Protein AF-0000000077214258 (afdb_homodimer)

Nearest PDB structures (foldseek):
  4ihr-assembly1_A  TM=9.051E-01  e=1.359E-13  Actinidia deliciosa
  4ih0-assembly1_A  TM=9.240E-01  e=8.371E-13  Actinidia deliciosa
  5mxw-assembly1_A  TM=8.028E-01  e=9.353E-11  Lupinus luteus
  6v8j-assembly2_B  TM=7.863E-01  e=2.011E-09  Arachis hypogaea
  3kay-assembly1_B  TM=7.338E-01  e=2.821E-07  Arabidopsis thaliana

Solvent-accessible surface area (backbone atoms only — not comparable to full-atom values): 15581 Å² total; per-residue (Å²): 108,51,51,44,38,39,37,35,41,36,38,35,38,65,48,44,31,68,60,58,46,45,37,64,55,73,43,52,89,50,47,49,79,59,33,89,52,32,75,42,73,46,68,72,38,83,47,87,60,51,79,73,15,26,34,39,39,32,30,50,45,85,88,36,84,40,38,32,32,37,31,47,76,42,80,37,75,91,65,33,32,39,31,32,42,48,35,45,64,59,45,41,74,41,28,77,37,38,34,42,32,43,36,40,35,72,28,87,85,68,63,18,12,33,41,34,42,37,38,40,37,25,38,70,47,84,88,50,74,76,75,63,48,50,54,61,42,52,50,52,50,48,50,35,51,38,57,52,57,70,71,100,107,52,51,43,39,39,38,36,41,35,36,36,40,65,47,44,30,68,61,59,45,44,37,64,54,73,44,51,89,50,46,49,79,59,33,88,52,30,75,42,73,45,67,72,38,80,47,88,60,51,79,72,14,27,33,39,39,31,29,50,44,84,87,35,84,39,39,32,33,37,32,47,76,42,79,38,76,91,66,33,33,37,32,32,41,48,34,45,64,59,44,40,74,41,28,78,36,38,35,42,33,43,36,39,36,71,30,89,83,71,64,18,12,32,42,34,41,37,39,40,39,25,38,70,47,83,86,49,75,76,75,63,47,52,55,61,42,51,52,52,48,49,52,32,49,40,55,52,58,69,73,102

pLDDT: mean 96.44, std 3.23, range [74.5, 98.94]

Sequence (304 aa):
MSLTGKIITEFGIVSPAAKFFHFFAKQIHHLQNITDQVHHGKVHEGDWHTLGSVRDWTYVIDGEVTQAKEKFEVVDEDNKTIVAIVFDGDVGKKYKLLQVTLQLNDDKDNDGAIIKWIIEYEKINKDIAAPYGYLSYFTKVAEDIDAHLLKAMSLTGKIITEFGIVSPAAKFFHFFAKQIHHLQNITDQVHHGKVHEGDWHTLGSVRDWTYVIDGEVTQAKEKFEVVDEDNKTIVAIVFDGDVGKKYKLLQVTLQLNDDKDNDGAIIKWIIEYEKINKDIAAPYGYLSYFTKVAEDIDAHLLKA

Secondary structure (DSSP, 8-state):
--SEEEEEEEEEESS-HHHHHHHHHH-GGGHHHH-TTEEEEEEEES-SSSTT-EEEEEEEETTEEEEEEEEEEEEETTTTEEEEEEESHHHHTTEEEEEEEEEEEE-TTTSSEEEEEEEEEEESSTTSPPSTHHHHHHHHHHHHHHHHHHH-/--SEEEEEEEEEESS-HHHHHHHHHH-GGGHHHH-TTEEEEEEEES-SSSTT-EEEEEEEETTEEEEEEEEEEEEETTTTEEEEEEESHHHHTTEEEEEEEEEEEE-TTTSSEEEEEEEEEEESSTTSPPSTHHHHHHHHHHHHHHHHHHH-

Organism: Lupinus luteus (NCBI:txid3873)

Foldseek 3Di:
DAQKDKDKDKDFFAAALLLLLCCQQPPCCCLCVQAVQWPDKDWPADDRHDAPTKMWTWGDFPRDTWIWIKGWDDDDSVQSKTKMWIDDTPDPVWWPTWIKMWGWDADPPRHHIMIMIMIITGTPDDVRDDRPRVVVVVVRSSRRSSVVSVVD/DAQKDKDKDKDFFAAALLLLLCCQQPPCCCLCVQAVQWPDKDWPADDRHDAPTKMWTWGDFPRDTWIWIKGWDDDDSVQSKTKMWIDDTPDPQWWPTWIKMWGWDADPPRHHIMIMIMIITGTPDDVRDDRPRVVVVVVRSSRRSSVVSVVD

InterPro domains:
  IPR000916 Bet v I/Major latex protein [PF00407] (3-151)
  IPR000916 Bet v I/Major latex protein [SM01037] (2-152)
  IPR023393 START-like domain superfamily [G3DSA:3.30.530.20] (1-152)
  IPR052006 Major Latex-like [PTHR31338] (1-152)

Radius of gyration: 20.32 Å; Cα contacts (8 Å, |Δi|>4): 712; chains: 2; bounding box: 40×52×44 Å

Structure (mmCIF, N/CA/C/O backbone):
data_AF-0000000077214258-model_v1
#
loop_
_entity.id
_entity.type
_entity.pdbx_description
1 polymer 'Bet v I/Major latex protein domain-containing protein'
#
loop_
_atom_site.group_PDB
_atom_site.id
_atom_site.type_symbol
_atom_site.label_atom_id
_atom_site.label_alt_id
_atom_site.label_comp_id
_atom_site.label_asym_id
_atom_site.label_entity_id
_atom_site.label_seq_id
_atom_site.pdbx_PDB_ins_code
_atom_site.Cartn_x
_atom_site.Cartn_y
_atom_site.Cartn_z
_atom_site.occupancy
_atom_site.B_iso_or_equiv
_atom_site.auth_seq_id
_atom_site.auth_comp_id
_atom_site.auth_asym_id
_atom_site.auth_atom_id
_atom_site.pdbx_PDB_model_num
ATOM 1 N N . MET A 1 1 ? 13.773 11.656 0.396 1 86.44 1 MET A N 1
ATOM 2 C CA . MET A 1 1 ? 13.219 10.391 0.872 1 86.44 1 MET A CA 1
ATOM 3 C C . MET A 1 1 ? 14.164 9.234 0.572 1 86.44 1 MET A C 1
ATOM 5 O O . MET A 1 1 ? 14.977 9.32 -0.346 1 86.44 1 MET A O 1
ATOM 9 N N . SER A 1 2 ? 14.047 8.203 1.34 1 93.06 2 SER A N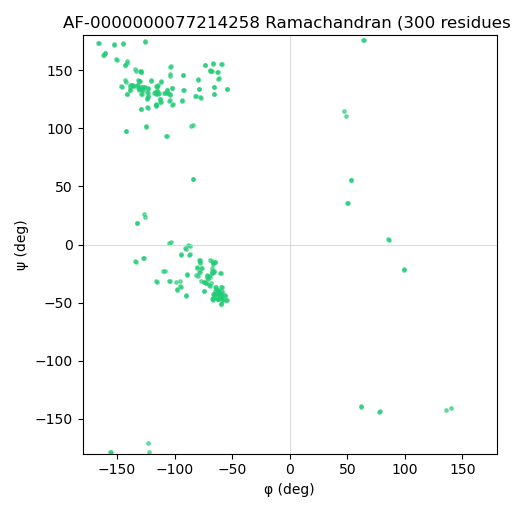 1
ATOM 10 C CA . SER A 1 2 ? 14.898 7.027 1.2 1 93.06 2 SER A CA 1
ATOM 11 C C . SER A 1 2 ? 14.625 6.305 -0.115 1 93.06 2 SER A C 1
ATOM 13 O O . SER A 1 2 ? 13.547 6.434 -0.69 1 93.06 2 SER A O 1
ATOM 15 N N . LEU A 1 3 ? 15.617 5.617 -0.506 1 96.62 3 LEU A N 1
ATOM 16 C CA . LEU A 1 3 ? 15.484 4.797 -1.706 1 96.62 3 LEU A CA 1
ATOM 17 C C . LEU A 1 3 ? 14.773 3.486 -1.392 1 96.62 3 LEU A C 1
ATOM 19 O O . LEU A 1 3 ? 14.297 2.801 -2.299 1 96.62 3 LEU A O 1
ATOM 23 N N . THR A 1 4 ? 14.781 3.158 -0.136 1 97.19 4 THR A N 1
ATOM 24 C CA . THR A 1 4 ? 14.211 1.881 0.274 1 97.19 4 THR A CA 1
ATOM 25 C C . THR A 1 4 ? 12.844 2.084 0.924 1 97.19 4 THR A C 1
ATOM 27 O O . THR A 1 4 ? 12.555 3.162 1.45 1 97.19 4 THR A O 1
ATOM 30 N N . GLY A 1 5 ? 12.016 1.091 0.839 1 98 5 GLY A N 1
ATOM 31 C CA . GLY A 1 5 ? 10.719 1.132 1.489 1 98 5 GLY A CA 1
ATOM 32 C C . GLY A 1 5 ? 10.047 -0.225 1.561 1 98 5 GLY A C 1
ATOM 33 O O . GLY A 1 5 ? 10.609 -1.229 1.122 1 98 5 GLY A O 1
ATOM 34 N N . LYS A 1 6 ? 8.977 -0.228 2.24 1 98.75 6 LYS A N 1
ATOM 35 C CA . LYS A 1 6 ? 8.164 -1.425 2.439 1 98.75 6 LYS A CA 1
ATOM 36 C C . LYS A 1 6 ? 6.676 -1.114 2.279 1 98.75 6 LYS A C 1
ATOM 38 O O . LYS A 1 6 ? 6.207 -0.065 2.725 1 98.75 6 LYS A O 1
ATOM 43 N N . ILE A 1 7 ? 5.914 -1.975 1.598 1 98.94 7 ILE A N 1
ATOM 44 C CA . ILE A 1 7 ? 4.473 -1.862 1.407 1 98.94 7 ILE A CA 1
ATOM 45 C C . ILE A 1 7 ? 3.795 -3.17 1.814 1 98.94 7 ILE A C 1
ATOM 47 O O . ILE A 1 7 ? 4.273 -4.254 1.479 1 98.94 7 ILE A O 1
ATOM 51 N N . ILE A 1 8 ? 2.705 -3.068 2.535 1 98.94 8 ILE A N 1
ATOM 52 C CA . ILE A 1 8 ? 1.927 -4.238 2.932 1 98.94 8 ILE A CA 1
ATOM 53 C C . ILE A 1 8 ? 0.453 -4.008 2.605 1 98.94 8 ILE A C 1
ATOM 55 O O . ILE A 1 8 ? -0.079 -2.922 2.838 1 98.94 8 ILE A O 1
ATOM 59 N N . THR A 1 9 ? -0.179 -4.945 2.021 1 98.81 9 THR A N 1
ATOM 60 C CA . THR A 1 9 ? -1.633 -4.918 1.897 1 98.81 9 THR A CA 1
ATOM 61 C C . THR A 1 9 ? -2.238 -6.246 2.338 1 98.81 9 THR A C 1
ATOM 63 O O . THR A 1 9 ? -1.661 -7.309 2.094 1 98.81 9 THR A O 1
ATOM 66 N N . GLU A 1 10 ? -3.365 -6.164 3.029 1 98.5 10 GLU A N 1
ATOM 67 C CA . GLU A 1 10 ? -4.09 -7.328 3.539 1 98.5 10 GLU A CA 1
ATOM 68 C C . GLU A 1 10 ? -5.574 -7.242 3.203 1 98.5 10 GLU A C 1
ATOM 70 O O . GLU A 1 10 ? -6.199 -6.191 3.381 1 98.5 10 GLU A O 1
ATOM 75 N N . PHE A 1 11 ? -6.133 -8.328 2.787 1 97.69 11 PHE A N 1
ATOM 76 C CA . PHE A 1 11 ? -7.57 -8.383 2.553 1 97.69 11 PHE A CA 1
ATOM 77 C C . PHE A 1 11 ? -8.062 -9.82 2.531 1 97.69 11 PHE A C 1
ATOM 79 O O . PHE A 1 11 ? -7.266 -10.75 2.375 1 97.69 11 PHE A O 1
ATOM 86 N N . GLY A 1 12 ? -9.32 -10.031 2.641 1 97.31 12 GLY A N 1
ATOM 87 C CA . GLY A 1 12 ? -9.898 -11.367 2.709 1 97.31 12 GLY A CA 1
ATOM 88 C C . GLY A 1 12 ? -10.32 -11.898 1.353 1 97.31 12 GLY A C 1
ATOM 89 O O . GLY A 1 12 ? -10.758 -11.141 0.485 1 97.31 12 GLY A O 1
ATOM 90 N N . ILE A 1 13 ? -10.172 -13.219 1.199 1 97.12 13 ILE A N 1
ATOM 91 C CA . ILE A 1 13 ? -10.68 -13.93 0.032 1 97.12 13 ILE A CA 1
ATOM 92 C C . ILE A 1 13 ? -11.578 -15.078 0.481 1 97.12 13 ILE A C 1
ATOM 94 O O . ILE A 1 13 ? -11.641 -15.398 1.67 1 97.12 13 ILE A O 1
ATOM 98 N N . VAL A 1 14 ? -12.172 -15.727 -0.424 1 96.06 14 VAL A N 1
ATOM 99 C CA . VAL A 1 14 ? -13.172 -16.734 -0.106 1 96.06 14 VAL A CA 1
ATOM 100 C C . VAL A 1 14 ? -12.523 -18.125 -0.069 1 96.06 14 VAL A C 1
ATOM 102 O O . VAL A 1 14 ? -12.867 -18.953 0.768 1 96.06 14 VAL A O 1
ATOM 105 N N . SER A 1 15 ? -11.586 -18.375 -0.891 1 96.88 15 SER A N 1
ATOM 106 C CA . SER A 1 15 ? -10.93 -19.672 -0.96 1 96.88 15 SER A CA 1
ATOM 107 C C . SER A 1 15 ? -10.102 -19.938 0.292 1 96.88 15 SER A C 1
ATOM 109 O O . SER A 1 15 ? -9.539 -19.016 0.877 1 96.88 15 SER A O 1
ATOM 111 N N . PRO A 1 16 ? -9.977 -21.219 0.667 1 96.69 16 PRO A N 1
ATOM 112 C CA . PRO A 1 16 ? -9.109 -21.562 1.796 1 96.69 16 PRO A CA 1
ATOM 113 C C . PRO A 1 16 ? -7.645 -21.219 1.531 1 96.69 16 PRO A C 1
ATOM 115 O O . PRO A 1 16 ? -7.176 -21.328 0.396 1 96.69 16 PRO A O 1
ATOM 118 N N . ALA A 1 17 ? -6.973 -20.891 2.594 1 97.62 17 ALA A N 1
ATOM 119 C CA . ALA A 1 17 ? -5.566 -20.484 2.51 1 97.62 17 ALA A CA 1
ATOM 120 C C . ALA A 1 17 ? -4.73 -21.578 1.832 1 97.62 17 ALA A C 1
ATOM 122 O O . ALA A 1 17 ? -3.908 -21.281 0.962 1 97.62 17 ALA A O 1
ATOM 123 N N . ALA A 1 18 ? -4.973 -22.812 2.197 1 96.81 18 ALA A N 1
ATOM 124 C CA . ALA A 1 18 ? -4.168 -23.922 1.68 1 96.81 18 ALA A CA 1
ATOM 125 C C . ALA A 1 18 ? -4.336 -24.062 0.17 1 96.81 18 ALA A C 1
ATOM 127 O O . ALA A 1 18 ? -3.367 -24.312 -0.549 1 96.81 18 ALA A O 1
ATOM 128 N N . LYS A 1 19 ? -5.527 -23.922 -0.271 1 96.31 19 LYS A N 1
ATOM 129 C CA . LYS A 1 19 ? -5.805 -24.047 -1.698 1 96.31 19 LYS A CA 1
ATOM 130 C C . LYS A 1 19 ? -5.156 -22.906 -2.49 1 96.31 19 LYS A C 1
ATOM 132 O O . LYS A 1 19 ? -4.578 -23.141 -3.553 1 96.31 19 LYS A O 1
ATOM 137 N N . PHE A 1 20 ? -5.328 -21.703 -2.043 1 97.94 20 PHE A N 1
ATOM 138 C CA . PHE A 1 20 ? -4.73 -20.547 -2.703 1 97.94 20 PHE A CA 1
ATOM 139 C C . PHE A 1 20 ? -3.213 -20.672 -2.746 1 97.94 20 PHE A C 1
ATOM 141 O O . PHE A 1 20 ? -2.596 -20.438 -3.785 1 97.94 20 PHE A O 1
ATOM 148 N N . PHE A 1 21 ? -2.648 -21.094 -1.637 1 98.25 21 PHE A N 1
ATOM 149 C CA . PHE A 1 21 ? -1.207 -21.297 -1.555 1 98.25 21 PHE A CA 1
ATOM 150 C C . PHE A 1 21 ? -0.751 -22.344 -2.557 1 98.25 21 PHE A C 1
ATOM 152 O O . PHE A 1 21 ? 0.252 -22.156 -3.248 1 98.25 21 PHE A O 1
ATOM 159 N N . HIS A 1 22 ? -1.491 -23.406 -2.621 1 97.44 22 HIS A N 1
ATOM 160 C CA . HIS A 1 22 ? -1.149 -24.5 -3.516 1 97.44 22 HIS A CA 1
ATOM 161 C C . HIS A 1 22 ? -1.094 -24.031 -4.965 1 97.44 22 HIS A C 1
ATOM 163 O O . HIS A 1 22 ? -0.25 -24.484 -5.738 1 97.44 22 HIS A O 1
ATOM 169 N N . PHE A 1 23 ? -1.957 -23.156 -5.305 1 97.44 23 PHE A N 1
ATOM 170 C CA . PHE A 1 23 ? -1.952 -22.641 -6.668 1 97.44 23 PHE A CA 1
ATOM 171 C C . PHE A 1 23 ? -0.611 -22 -6.996 1 97.44 23 PHE A C 1
ATOM 173 O O . PHE A 1 23 ? 0.008 -22.312 -8.016 1 97.44 23 PHE A O 1
ATOM 180 N N . PHE A 1 24 ? -0.089 -21.141 -6.145 1 96.06 24 PHE A N 1
ATOM 181 C CA . PHE A 1 24 ? 1.175 -20.469 -6.402 1 96.06 24 PHE A CA 1
ATOM 182 C C . PHE A 1 24 ? 2.34 -21.438 -6.348 1 96.06 24 PHE A C 1
ATOM 184 O O . PHE A 1 24 ? 3.246 -21.391 -7.18 1 96.06 24 PHE A O 1
ATOM 191 N N . ALA A 1 25 ? 2.221 -22.328 -5.5 1 96.44 25 ALA A N 1
ATOM 192 C CA . ALA A 1 25 ? 3.359 -23.203 -5.23 1 96.44 25 ALA A CA 1
ATOM 193 C C . ALA A 1 25 ? 3.484 -24.297 -6.297 1 96.44 25 ALA A C 1
ATOM 195 O O . ALA A 1 25 ? 4.586 -24.781 -6.574 1 96.44 25 ALA A O 1
ATOM 196 N N . LYS A 1 26 ? 2.322 -24.641 -6.902 1 96.31 26 LYS A N 1
ATOM 197 C CA . LYS A 1 26 ? 2.381 -25.859 -7.707 1 96.31 26 LYS A CA 1
ATOM 198 C C . LYS A 1 26 ? 1.724 -25.641 -9.07 1 96.31 26 LYS A C 1
ATOM 200 O O . LYS A 1 26 ? 1.907 -26.453 -9.984 1 96.31 26 LYS A O 1
ATOM 205 N N . GLN A 1 27 ? 0.966 -24.562 -9.188 1 96.62 27 GLN A N 1
ATOM 206 C CA . GLN A 1 27 ? 0.173 -24.453 -10.406 1 96.62 27 GLN A CA 1
ATOM 207 C C . GLN A 1 27 ? 0.32 -23.062 -11.031 1 96.62 27 GLN A C 1
ATOM 209 O O . GLN A 1 27 ? -0.516 -22.641 -11.836 1 96.62 27 GLN A O 1
ATOM 214 N N . ILE A 1 28 ? 1.294 -22.297 -10.727 1 96.25 28 ILE A N 1
ATOM 215 C CA . ILE A 1 28 ? 1.4 -20.906 -11.141 1 96.25 28 ILE A CA 1
ATOM 216 C C . ILE A 1 28 ? 1.57 -20.828 -12.656 1 96.25 28 ILE A C 1
ATOM 218 O O . ILE A 1 28 ? 1.349 -19.766 -13.25 1 96.25 28 ILE A O 1
ATOM 222 N N . HIS A 1 29 ? 1.945 -21.938 -13.359 1 95.44 29 HIS A N 1
ATOM 223 C CA . HIS A 1 29 ? 2.064 -21.969 -14.812 1 95.44 29 HIS A CA 1
ATOM 224 C C . HIS A 1 29 ? 0.712 -21.75 -15.484 1 95.44 29 HIS A C 1
ATOM 226 O O . HIS A 1 29 ? 0.647 -21.438 -16.672 1 95.44 29 HIS A O 1
ATOM 232 N N . HIS A 1 30 ? -0.405 -21.859 -14.758 1 95.31 30 HIS A N 1
ATOM 233 C CA . HIS A 1 30 ? -1.744 -21.625 -15.281 1 95.31 30 HIS A CA 1
ATOM 234 C C . HIS A 1 30 ? -2.154 -20.172 -15.117 1 95.31 30 HIS A C 1
ATOM 236 O O . HIS A 1 30 ? -3.229 -19.766 -15.57 1 95.31 30 HIS A O 1
ATOM 242 N N . LEU A 1 31 ? -1.357 -19.328 -14.492 1 97.06 31 LEU A N 1
ATOM 243 C CA . LEU A 1 31 ? -1.751 -17.969 -14.117 1 97.06 31 LEU A CA 1
ATOM 244 C C . LEU A 1 31 ? -2.166 -17.172 -15.344 1 97.06 31 LEU A C 1
ATOM 246 O O . LEU A 1 31 ? -3.178 -16.469 -15.312 1 97.06 31 LEU A O 1
ATOM 250 N N . GLN A 1 32 ? -1.444 -17.297 -16.438 1 95.69 32 GLN A N 1
ATOM 251 C CA . GLN A 1 32 ? -1.694 -16.516 -17.641 1 95.69 32 GLN A CA 1
ATOM 252 C C . GLN A 1 32 ? -3.025 -16.891 -18.281 1 95.69 32 GLN A C 1
ATOM 254 O O . GLN A 1 32 ? -3.549 -16.156 -19.125 1 95.69 32 GLN A O 1
ATOM 259 N N . ASN A 1 33 ? -3.611 -18.078 -17.828 1 95.88 33 ASN A N 1
ATOM 260 C CA . ASN A 1 33 ? -4.887 -18.547 -18.359 1 95.88 33 ASN A CA 1
ATOM 261 C C . ASN A 1 33 ? -6.059 -18.094 -17.484 1 95.88 33 ASN A C 1
ATOM 263 O O . ASN A 1 33 ? -7.215 -18.219 -17.891 1 95.88 33 ASN A O 1
ATOM 267 N N . ILE A 1 34 ? -5.703 -17.547 -16.375 1 95.69 34 ILE A N 1
ATOM 268 C CA . ILE A 1 34 ? -6.75 -17.297 -15.391 1 95.69 34 ILE A CA 1
ATOM 269 C C . ILE A 1 34 ? -6.996 -15.789 -15.273 1 95.69 34 ILE A C 1
ATOM 271 O O . ILE A 1 34 ? -8.078 -15.367 -14.875 1 95.69 34 ILE A O 1
ATOM 275 N N . THR A 1 35 ? -6.043 -14.992 -15.633 1 96.31 35 THR A N 1
ATOM 276 C CA . THR A 1 35 ? -6.168 -13.547 -15.477 1 96.31 35 THR A CA 1
ATOM 277 C C . THR A 1 35 ? -5.723 -12.82 -16.75 1 96.31 35 THR A C 1
ATOM 279 O O . THR A 1 35 ? -4.777 -13.25 -17.406 1 96.31 35 THR A O 1
ATOM 282 N N . ASP A 1 36 ? -6.324 -11.672 -17 1 94 36 ASP A N 1
ATOM 283 C CA . ASP A 1 36 ? -5.93 -10.844 -18.141 1 94 36 ASP A CA 1
ATOM 284 C C . ASP A 1 36 ? -4.777 -9.914 -17.766 1 94 36 ASP A C 1
ATOM 286 O O . ASP A 1 36 ? -4.246 -9.203 -18.609 1 94 36 ASP A O 1
ATOM 290 N N . GLN A 1 37 ? -4.332 -9.969 -16.516 1 95.31 37 GLN A N 1
ATOM 291 C CA . GLN A 1 37 ? -3.236 -9.117 -16.062 1 95.31 37 GLN A CA 1
ATOM 292 C C . GLN A 1 37 ? -1.891 -9.664 -16.531 1 95.31 37 GLN A C 1
ATOM 294 O O . GLN A 1 37 ? -0.892 -8.945 -16.547 1 95.31 37 GLN A O 1
ATOM 299 N N . VAL A 1 38 ? -1.893 -10.953 -16.797 1 96.5 38 VAL A N 1
ATOM 300 C CA . VAL A 1 38 ? -0.684 -11.625 -17.25 1 96.5 38 VAL A CA 1
ATOM 301 C C . V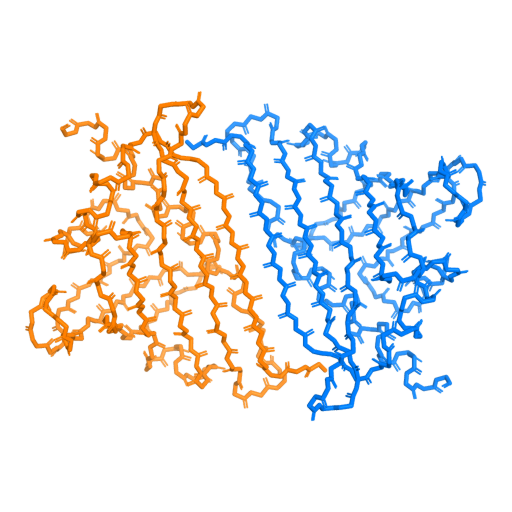AL A 1 38 ? -0.872 -12.086 -18.703 1 96.5 38 VAL A C 1
ATOM 303 O O . VAL A 1 38 ? -1.767 -12.883 -19 1 96.5 38 VAL A O 1
ATOM 306 N N . HIS A 1 39 ? 0.01 -11.625 -19.516 1 95.31 39 HIS A N 1
ATOM 307 C CA . HIS A 1 39 ? -0.152 -11.906 -20.938 1 95.31 39 HIS A CA 1
ATOM 308 C C . HIS A 1 39 ? 0.702 -13.094 -21.359 1 95.31 39 HIS A C 1
ATOM 310 O O . HIS A 1 39 ? 0.313 -13.852 -22.25 1 95.31 39 HIS A O 1
ATOM 316 N N . HIS A 1 40 ? 1.867 -13.094 -20.766 1 95.06 40 HIS A N 1
ATOM 317 C CA . HIS A 1 40 ? 2.771 -14.172 -21.125 1 95.06 40 HIS A CA 1
ATOM 318 C C . HIS A 1 40 ? 3.621 -14.609 -19.938 1 95.06 40 HIS A C 1
ATOM 320 O O . HIS A 1 40 ? 4.098 -13.773 -19.172 1 95.06 40 HIS A O 1
ATOM 326 N N . GLY A 1 41 ? 3.73 -15.938 -19.797 1 96.19 41 GLY A N 1
ATOM 327 C CA . GLY A 1 41 ? 4.648 -16.547 -18.844 1 96.19 41 GLY A CA 1
ATOM 328 C C . GLY A 1 41 ? 5.371 -17.766 -19.391 1 96.19 41 GLY A C 1
ATOM 329 O O . GLY A 1 41 ? 4.773 -18.562 -20.109 1 96.19 41 GLY A O 1
ATOM 330 N N . LYS A 1 42 ? 6.656 -17.812 -19.125 1 96.38 42 LYS A N 1
ATOM 331 C CA . LYS A 1 42 ? 7.43 -19 -19.516 1 96.38 42 LYS A CA 1
ATOM 332 C C . LYS A 1 42 ? 8.602 -19.234 -18.562 1 96.38 42 LYS A C 1
ATOM 334 O O . LYS A 1 42 ? 9.078 -18.297 -17.922 1 96.38 42 LYS A O 1
ATOM 339 N N . VAL A 1 43 ? 9.047 -20.438 -18.562 1 97.31 43 VAL A N 1
ATOM 340 C CA . VAL A 1 43 ? 10.219 -20.766 -17.766 1 97.31 43 VAL A CA 1
ATOM 341 C C . VAL A 1 43 ? 11.484 -20.266 -18.469 1 97.31 43 VAL A C 1
ATOM 343 O O . VAL A 1 43 ? 11.656 -20.516 -19.672 1 97.31 43 VAL A O 1
ATOM 346 N N . HIS A 1 44 ? 12.242 -19.516 -17.75 1 97.06 44 HIS A N 1
ATOM 347 C CA . HIS A 1 44 ? 13.539 -19.094 -18.266 1 97.06 44 HIS A CA 1
ATOM 348 C C . HIS A 1 44 ? 14.641 -20.078 -17.906 1 97.06 44 HIS A C 1
ATOM 350 O O . HIS A 1 44 ? 15.477 -20.422 -18.75 1 97.06 44 HIS A O 1
ATOM 356 N N . GLU A 1 45 ? 14.633 -20.531 -16.656 1 96.81 45 GLU A N 1
ATOM 357 C CA . GLU A 1 45 ? 15.547 -21.531 -16.125 1 96.81 45 GLU A CA 1
ATOM 358 C C . GLU A 1 45 ? 14.828 -22.469 -15.156 1 96.81 45 GLU A C 1
ATOM 360 O O . GLU A 1 45 ? 14.023 -22.016 -14.344 1 96.81 45 GLU A O 1
ATOM 365 N N . GLY A 1 46 ? 15.164 -23.844 -15.219 1 95.69 46 GLY A N 1
ATOM 366 C CA . GLY A 1 46 ? 14.531 -24.797 -14.328 1 95.69 46 GLY A CA 1
ATOM 367 C C . GLY A 1 46 ? 13.133 -25.188 -14.758 1 95.69 46 GLY A C 1
ATOM 368 O O . GLY A 1 46 ? 12.875 -25.391 -15.945 1 95.69 46 GLY A O 1
ATOM 369 N N . ASP A 1 47 ? 12.352 -25.359 -13.75 1 94.31 47 ASP A N 1
ATOM 370 C CA . ASP A 1 47 ? 10.945 -25.672 -13.992 1 94.31 47 ASP A CA 1
ATOM 371 C C . ASP A 1 47 ? 10.031 -24.641 -13.32 1 94.31 47 ASP A C 1
ATOM 373 O O . ASP A 1 47 ? 10.477 -23.547 -12.984 1 94.31 47 ASP A O 1
ATOM 377 N N . TRP A 1 48 ? 8.969 -24.625 -13.172 1 93.12 48 TRP A N 1
ATOM 378 C CA . TRP A 1 48 ? 8.023 -23.625 -12.68 1 93.12 48 TRP A CA 1
ATOM 379 C C . TRP A 1 48 ? 8.094 -23.516 -11.156 1 93.12 48 TRP A C 1
ATOM 381 O O . TRP A 1 48 ? 8.008 -22.422 -10.602 1 93.12 48 TRP A O 1
ATOM 391 N N . HIS A 1 49 ? 8.391 -24.594 -10.508 1 94.19 49 HIS A N 1
ATOM 392 C CA . HIS A 1 49 ? 7.984 -24.562 -9.102 1 94.19 49 HIS A CA 1
ATOM 393 C C . HIS A 1 49 ? 9.156 -24.875 -8.18 1 94.19 49 HIS A C 1
ATOM 395 O O . HIS A 1 49 ? 9.086 -24.641 -6.973 1 94.19 49 HIS A O 1
ATOM 401 N N . THR A 1 50 ? 10.258 -25.344 -8.742 1 92.44 50 THR A N 1
ATOM 402 C CA . THR A 1 50 ? 11.406 -25.641 -7.895 1 92.44 50 THR A CA 1
ATOM 403 C C . THR A 1 50 ? 12.172 -24.375 -7.543 1 92.44 50 THR A C 1
ATOM 405 O O . THR A 1 50 ? 12.305 -23.469 -8.375 1 92.44 50 THR A O 1
ATOM 408 N N . LEU A 1 51 ? 12.688 -24.297 -6.258 1 94.12 51 LEU A N 1
ATOM 409 C CA . LEU A 1 51 ? 13.492 -23.156 -5.832 1 94.12 51 LEU A CA 1
ATOM 410 C C . LEU A 1 51 ? 14.672 -22.953 -6.777 1 94.12 51 LEU A C 1
ATOM 412 O O . LEU A 1 51 ? 15.344 -23.906 -7.16 1 94.12 51 LEU A O 1
ATOM 416 N N . GLY A 1 52 ? 14.891 -21.781 -7.168 1 91.31 52 GLY A N 1
ATOM 417 C CA . GLY A 1 52 ? 15.969 -21.453 -8.094 1 91.31 52 GLY A CA 1
ATOM 418 C C . GLY A 1 52 ? 15.492 -21.297 -9.523 1 91.31 52 GLY A C 1
ATOM 419 O O . GLY A 1 52 ? 16.203 -20.734 -10.359 1 91.31 52 GLY A O 1
ATOM 420 N N . SER A 1 53 ? 14.32 -21.906 -9.844 1 96.31 53 SER A N 1
ATOM 421 C CA . SER A 1 53 ? 13.75 -21.703 -11.172 1 96.31 53 SER A CA 1
ATOM 422 C C . SER A 1 53 ? 13.422 -20.234 -11.414 1 96.31 53 SER A C 1
ATOM 424 O O . SER A 1 53 ? 13.023 -19.516 -10.492 1 96.31 53 SER A O 1
ATOM 426 N N . VAL A 1 54 ? 13.633 -19.828 -12.641 1 98.12 54 VAL A N 1
ATOM 427 C CA . VAL A 1 54 ? 13.367 -18.453 -13.047 1 98.12 54 VAL A CA 1
ATOM 428 C C . VAL A 1 54 ? 12.25 -18.422 -14.078 1 98.12 54 VAL A C 1
ATOM 430 O O . VAL A 1 54 ? 12.258 -19.203 -15.039 1 98.12 54 VAL A O 1
ATOM 433 N N . ARG A 1 55 ? 11.289 -17.547 -13.867 1 98.06 55 ARG A N 1
ATOM 434 C CA . ARG A 1 55 ? 10.164 -17.375 -14.773 1 98.06 55 ARG A CA 1
ATOM 435 C C . ARG A 1 55 ? 10.188 -15.984 -15.414 1 98.06 55 ARG A C 1
ATOM 437 O O . ARG A 1 55 ? 10.492 -14.992 -14.75 1 98.06 55 ARG A O 1
ATOM 444 N N . ASP A 1 56 ? 9.922 -15.961 -16.734 1 98.19 56 ASP A N 1
ATOM 445 C CA . ASP A 1 56 ? 9.719 -14.711 -17.453 1 98.19 56 ASP A CA 1
ATOM 446 C C . ASP A 1 56 ? 8.242 -14.352 -17.516 1 98.19 56 ASP A C 1
ATOM 448 O O . ASP A 1 56 ? 7.43 -15.117 -18.047 1 98.19 56 ASP A O 1
ATOM 452 N N . TRP A 1 57 ? 7.934 -13.211 -17.062 1 98.12 57 TRP A N 1
ATOM 453 C CA . TRP A 1 57 ? 6.543 -12.766 -17.062 1 98.12 57 TRP A CA 1
ATOM 454 C C . TRP A 1 57 ? 6.379 -11.484 -17.875 1 98.12 57 TRP A C 1
ATOM 456 O O . TRP A 1 57 ? 7.254 -10.617 -17.859 1 98.12 57 TRP A O 1
ATOM 466 N N . THR A 1 58 ? 5.336 -11.367 -18.609 1 98.44 58 THR A N 1
ATOM 467 C CA . THR A 1 58 ? 4.832 -10.133 -19.188 1 98.44 58 THR A CA 1
ATOM 468 C C . THR A 1 58 ? 3.457 -9.781 -18.641 1 98.44 58 THR A C 1
ATOM 470 O O . THR A 1 58 ? 2.514 -10.57 -18.766 1 98.44 58 THR A O 1
ATOM 473 N N . TYR A 1 59 ? 3.355 -8.672 -18.031 1 97.94 59 TYR A N 1
ATOM 474 C CA . TYR A 1 59 ? 2.104 -8.289 -17.391 1 97.94 59 TYR A CA 1
ATOM 475 C C . TYR A 1 59 ? 1.868 -6.789 -17.5 1 97.94 59 TYR A C 1
ATOM 477 O O . TYR A 1 59 ? 2.709 -6.062 -18.031 1 97.94 59 TYR A O 1
ATOM 485 N N . VAL A 1 60 ? 0.689 -6.359 -17.078 1 96.19 60 VAL A N 1
ATOM 486 C CA . VAL A 1 60 ? 0.323 -4.949 -17.188 1 96.19 60 VAL A CA 1
ATOM 487 C C . VAL A 1 60 ? 0.214 -4.336 -15.789 1 96.19 60 VAL A C 1
ATOM 489 O O . VAL A 1 60 ? -0.49 -4.863 -14.922 1 96.19 60 VAL A O 1
ATOM 492 N N . ILE A 1 61 ? 0.952 -3.252 -15.586 1 93.38 61 ILE A N 1
ATOM 493 C CA . ILE A 1 61 ? 0.901 -2.461 -14.359 1 93.38 61 ILE A CA 1
ATOM 494 C C . ILE A 1 61 ? 0.585 -1.006 -14.695 1 93.38 61 ILE A C 1
ATOM 496 O O . ILE A 1 61 ? 1.28 -0.385 -15.508 1 93.38 61 ILE A O 1
ATOM 500 N N . ASP A 1 62 ? -0.44 -0.461 -14.07 1 88.31 62 ASP A N 1
ATOM 501 C CA . ASP A 1 62 ? -0.842 0.922 -14.305 1 88.31 62 ASP A CA 1
ATOM 502 C C . ASP A 1 62 ? -0.977 1.21 -15.805 1 88.31 62 ASP A C 1
ATOM 504 O O . ASP A 1 62 ? -0.475 2.223 -16.297 1 88.31 62 ASP A O 1
ATOM 508 N N . GLY A 1 63 ? -1.42 0.288 -16.531 1 90 63 GLY A N 1
ATOM 509 C CA . GLY A 1 63 ? -1.719 0.461 -17.938 1 90 63 GLY A CA 1
ATOM 510 C C . GLY A 1 63 ? -0.511 0.257 -18.844 1 90 63 GLY A C 1
ATOM 511 O O . GLY A 1 63 ? -0.611 0.377 -20.062 1 90 63 GLY A O 1
ATOM 512 N N . GLU A 1 64 ? 0.613 -0.112 -18.281 1 94.31 64 GLU A N 1
ATOM 513 C CA . GLU A 1 64 ? 1.832 -0.286 -19.062 1 94.31 64 GLU A CA 1
ATOM 514 C C . GLU A 1 64 ? 2.291 -1.741 -19.062 1 94.31 64 GLU A C 1
ATOM 516 O O . GLU A 1 64 ? 2.324 -2.381 -18 1 94.31 64 GLU A O 1
ATOM 521 N N . VAL A 1 65 ? 2.672 -2.176 -20.281 1 97.25 65 VAL A N 1
ATOM 522 C CA . VAL A 1 65 ? 3.248 -3.512 -20.391 1 97.25 65 VAL A CA 1
ATOM 523 C C . VAL A 1 65 ? 4.59 -3.559 -19.656 1 97.25 65 VAL A C 1
ATOM 525 O O . VAL A 1 65 ? 5.445 -2.691 -19.875 1 97.25 65 VAL A O 1
ATOM 528 N N . THR A 1 66 ? 4.777 -4.543 -18.797 1 98.06 66 THR A N 1
ATOM 529 C CA . THR A 1 66 ? 5.98 -4.707 -17.984 1 98.06 66 THR A CA 1
ATOM 530 C C . THR A 1 66 ? 6.535 -6.121 -18.125 1 98.06 66 THR A C 1
ATOM 532 O O . THR A 1 66 ? 5.793 -7.102 -18.016 1 98.06 66 THR A O 1
ATOM 535 N N . GLN A 1 67 ? 7.746 -6.191 -18.391 1 98.38 67 GLN A N 1
ATOM 536 C CA . GLN A 1 67 ? 8.422 -7.484 -18.453 1 98.38 67 GLN A CA 1
ATOM 537 C C . GLN A 1 67 ? 9.422 -7.633 -17.312 1 98.38 67 GLN A C 1
ATOM 539 O O . GLN A 1 67 ? 10.141 -6.688 -16.984 1 98.38 67 GLN A O 1
ATOM 544 N N . ALA A 1 68 ? 9.477 -8.852 -16.75 1 98.31 68 ALA A N 1
ATOM 545 C CA . ALA A 1 68 ? 10.414 -9.094 -15.664 1 98.31 68 ALA A CA 1
ATOM 546 C C . ALA A 1 68 ? 10.641 -10.586 -15.453 1 98.31 68 ALA A C 1
ATOM 548 O O . ALA A 1 68 ? 9.875 -11.414 -15.953 1 98.31 68 ALA A O 1
ATOM 549 N N . LYS A 1 69 ? 11.688 -10.867 -14.773 1 98.5 69 LYS A N 1
ATOM 550 C CA . LYS A 1 69 ? 11.969 -12.219 -14.312 1 98.5 69 LYS A CA 1
ATOM 551 C C . LYS A 1 69 ? 11.68 -12.359 -12.82 1 98.5 69 LYS A C 1
ATOM 553 O O . LYS A 1 69 ? 11.875 -11.414 -12.055 1 98.5 69 LYS A O 1
ATOM 558 N N . GLU A 1 70 ? 11.219 -13.516 -12.508 1 98.19 70 GLU A N 1
ATOM 559 C CA . GLU A 1 70 ? 10.898 -13.797 -11.109 1 98.19 70 GLU A CA 1
ATOM 560 C C . GLU A 1 70 ? 11.523 -15.109 -10.656 1 98.19 70 GLU A C 1
ATOM 562 O O . GLU A 1 70 ? 11.57 -16.078 -11.414 1 98.19 70 GLU A O 1
ATOM 567 N N . LYS A 1 71 ? 12 -15.086 -9.43 1 98 71 LYS A N 1
ATOM 568 C CA . LYS A 1 71 ? 12.539 -16.297 -8.812 1 98 71 LYS A CA 1
ATOM 569 C C . LYS A 1 71 ? 12.031 -16.453 -7.383 1 98 71 LYS A C 1
ATOM 571 O O . LYS A 1 71 ? 12.055 -15.508 -6.602 1 98 71 LYS A O 1
ATOM 576 N N . PHE A 1 72 ? 11.633 -17.719 -7.031 1 96.94 72 PHE A N 1
ATOM 577 C CA . PHE A 1 72 ? 11.25 -17.984 -5.648 1 96.94 72 PHE A CA 1
ATOM 578 C C . PHE A 1 72 ? 12.484 -18.156 -4.77 1 96.94 72 PHE A C 1
ATOM 580 O O . PHE A 1 72 ? 13.414 -18.875 -5.137 1 96.94 72 PHE A O 1
ATOM 587 N N . GLU A 1 73 ? 12.406 -17.5 -3.668 1 96.56 73 GLU A N 1
ATOM 588 C CA . GLU A 1 73 ? 13.484 -17.641 -2.691 1 96.56 73 GLU A CA 1
ATOM 589 C C . GLU A 1 73 ? 13.047 -18.516 -1.517 1 96.56 73 GLU A C 1
ATOM 591 O O . GLU A 1 73 ? 13.875 -19.172 -0.892 1 96.56 73 GLU A O 1
ATOM 596 N N . VAL A 1 74 ? 11.859 -18.531 -1.158 1 97.25 74 VAL A N 1
ATOM 597 C CA . VAL A 1 74 ? 11.305 -19.297 -0.045 1 97.25 74 VAL A CA 1
ATOM 598 C C . VAL A 1 74 ? 9.938 -19.844 -0.43 1 97.25 74 VAL A C 1
ATOM 600 O O . VAL A 1 74 ? 9.125 -19.141 -1.033 1 97.25 74 VAL A O 1
ATOM 603 N N . VAL A 1 75 ? 9.766 -21.078 -0.238 1 97 75 VAL A N 1
ATOM 604 C CA . VAL A 1 75 ? 8.445 -21.703 -0.259 1 97 75 VAL A CA 1
ATOM 605 C C . VAL A 1 75 ? 8.211 -22.453 1.05 1 97 75 VAL A C 1
ATOM 607 O O . VAL A 1 75 ? 8.758 -23.531 1.259 1 97 75 VAL A O 1
ATOM 610 N N . ASP A 1 76 ? 7.484 -21.859 1.894 1 97.62 76 ASP A N 1
ATOM 611 C CA . ASP A 1 76 ? 7.207 -22.422 3.217 1 97.62 76 ASP A CA 1
ATOM 612 C C . ASP A 1 76 ? 5.777 -22.938 3.305 1 97.62 76 ASP A C 1
ATOM 614 O O . ASP A 1 76 ? 4.852 -22.188 3.623 1 97.62 76 ASP A O 1
ATOM 618 N N . GLU A 1 77 ? 5.57 -24.172 3.045 1 95.62 77 GLU A N 1
ATOM 619 C CA . GLU A 1 77 ? 4.25 -24.797 3.014 1 95.62 77 GLU A CA 1
ATOM 620 C C . GLU A 1 77 ? 3.592 -24.766 4.391 1 95.62 77 GLU A C 1
ATOM 622 O O . GLU A 1 77 ? 2.379 -24.578 4.5 1 95.62 77 GLU A O 1
ATOM 627 N N . ASP A 1 78 ? 4.348 -24.922 5.398 1 96.75 78 ASP A N 1
ATOM 628 C CA . ASP A 1 78 ? 3.816 -24.984 6.758 1 96.75 78 ASP A CA 1
ATOM 629 C C . ASP A 1 78 ? 3.188 -23.656 7.156 1 96.75 78 ASP A C 1
ATOM 631 O O .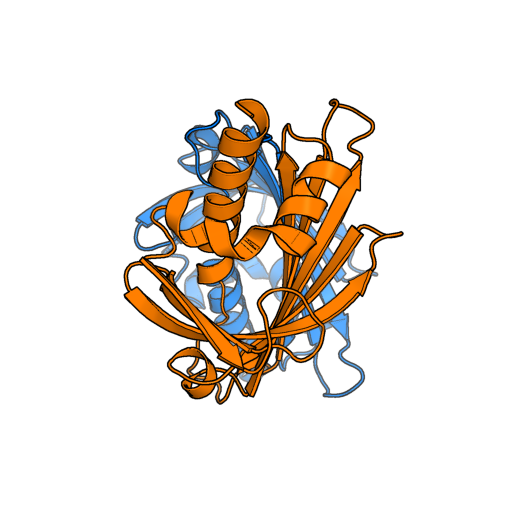 ASP A 1 78 ? 2.111 -23.625 7.758 1 96.75 78 ASP A O 1
ATOM 635 N N . ASN A 1 79 ? 3.809 -22.562 6.781 1 97.5 79 ASN A N 1
ATOM 636 C CA . ASN A 1 79 ? 3.314 -21.234 7.145 1 97.5 79 ASN A CA 1
ATOM 637 C C . ASN A 1 79 ? 2.615 -20.547 5.973 1 97.5 79 ASN A C 1
ATOM 639 O O . ASN A 1 79 ? 2.199 -19.391 6.078 1 97.5 79 ASN A O 1
ATOM 643 N N . LYS A 1 80 ? 2.539 -21.234 4.891 1 98.25 80 LYS A N 1
ATOM 644 C CA . LYS A 1 80 ? 1.893 -20.781 3.664 1 98.25 80 LYS A CA 1
ATOM 645 C C . LYS A 1 80 ? 2.447 -19.422 3.227 1 98.25 80 LYS A C 1
ATOM 647 O O . LYS A 1 80 ? 1.691 -18.469 3.027 1 98.25 80 LYS A O 1
ATOM 652 N N . THR A 1 81 ? 3.711 -19.406 3.076 1 98.56 81 THR A N 1
ATOM 653 C CA . THR A 1 81 ? 4.441 -18.203 2.705 1 98.56 81 THR A CA 1
ATOM 654 C C . THR A 1 81 ? 5.336 -18.453 1.497 1 98.56 81 THR A C 1
ATOM 656 O O . THR A 1 81 ? 6.016 -19.484 1.431 1 98.56 81 THR A O 1
ATOM 659 N N . ILE A 1 82 ? 5.289 -17.578 0.544 1 98.12 82 ILE A N 1
ATOM 660 C CA . ILE A 1 82 ? 6.191 -17.594 -0.604 1 98.12 82 ILE A CA 1
ATOM 661 C C . ILE A 1 82 ? 6.906 -16.25 -0.704 1 98.12 82 ILE A C 1
ATOM 663 O O . ILE A 1 82 ? 6.285 -15.188 -0.565 1 98.12 82 ILE A O 1
ATOM 667 N N . VAL A 1 83 ? 8.203 -16.25 -0.848 1 98.38 83 VAL A N 1
ATOM 668 C CA . VAL A 1 83 ? 8.992 -15.055 -1.11 1 98.38 83 VAL A CA 1
ATOM 669 C C . VAL A 1 83 ? 9.617 -15.141 -2.5 1 98.38 83 VAL A C 1
ATOM 671 O O . VAL A 1 83 ? 10.219 -16.156 -2.855 1 98.38 83 VAL A O 1
ATOM 674 N N . ALA A 1 84 ? 9.453 -14.141 -3.242 1 98.31 84 ALA A N 1
ATOM 675 C CA . ALA A 1 84 ? 10.016 -14.078 -4.59 1 98.31 84 ALA A CA 1
ATOM 676 C C . ALA A 1 84 ? 10.797 -12.781 -4.797 1 98.31 84 ALA A C 1
ATOM 678 O O . ALA A 1 84 ? 10.43 -11.734 -4.262 1 98.31 84 ALA A O 1
ATOM 679 N N . ILE A 1 85 ? 11.789 -12.883 -5.605 1 98.62 85 ILE A N 1
ATOM 680 C CA . ILE A 1 85 ? 12.492 -11.695 -6.098 1 98.62 85 ILE A CA 1
ATOM 681 C C . ILE A 1 85 ? 12.117 -11.445 -7.555 1 98.62 85 ILE A C 1
ATOM 683 O O . ILE A 1 85 ? 12.094 -12.383 -8.367 1 98.62 85 ILE A O 1
ATOM 687 N N . VAL A 1 86 ? 11.75 -10.258 -7.84 1 98.69 86 VAL A N 1
ATOM 688 C CA . VAL A 1 86 ? 11.484 -9.82 -9.211 1 98.69 86 VAL A CA 1
ATOM 689 C C . VAL A 1 86 ? 12.641 -8.977 -9.727 1 98.69 86 VAL A C 1
ATOM 691 O O . VAL A 1 86 ? 13.039 -8 -9.086 1 98.69 86 VAL A O 1
ATOM 694 N N . PHE A 1 87 ? 13.117 -9.352 -10.891 1 98.44 87 PHE A N 1
ATOM 695 C CA . PHE A 1 87 ? 14.344 -8.695 -11.336 1 98.44 87 PHE A CA 1
ATOM 696 C C . PHE A 1 87 ? 14.43 -8.672 -12.852 1 98.44 87 PHE A C 1
ATOM 698 O O . PHE A 1 87 ? 13.492 -9.086 -13.539 1 98.44 87 PHE A O 1
ATOM 705 N N . ASP A 1 88 ? 15.32 -8.039 -13.391 1 98.19 88 ASP A N 1
ATOM 706 C CA . ASP A 1 88 ? 15.609 -7.957 -14.82 1 98.19 88 ASP A CA 1
ATOM 707 C C . ASP A 1 88 ? 14.469 -7.289 -15.578 1 98.19 88 ASP A C 1
ATOM 709 O O . ASP A 1 88 ? 13.523 -6.781 -14.969 1 98.19 88 ASP A O 1
ATOM 713 N N . GLY A 1 89 ? 14.617 -7.074 -16.859 1 97.94 89 GLY A N 1
ATOM 714 C CA . GLY A 1 89 ? 13.617 -6.422 -17.688 1 97.94 89 GLY A CA 1
ATOM 715 C C . GLY A 1 89 ? 13.328 -4.996 -17.25 1 97.94 89 GLY A C 1
ATOM 716 O O . GLY A 1 89 ? 14.242 -4.246 -16.906 1 97.94 89 GLY A O 1
ATOM 717 N N . ASP A 1 90 ? 12.031 -4.652 -17.297 1 98.06 90 ASP A N 1
ATOM 718 C CA . ASP A 1 90 ? 11.609 -3.301 -16.938 1 98.06 90 ASP A CA 1
ATOM 719 C C . ASP A 1 90 ? 11.781 -3.053 -15.438 1 98.06 90 ASP A C 1
ATOM 721 O O . ASP A 1 90 ? 12.039 -1.923 -15.016 1 98.06 90 ASP A O 1
ATOM 725 N N . VAL A 1 91 ? 11.703 -4.086 -14.672 1 98.19 91 VAL A N 1
ATOM 726 C CA . VAL A 1 91 ? 11.805 -3.971 -13.219 1 98.19 91 VAL A CA 1
ATOM 727 C C . VAL A 1 91 ? 13.25 -3.709 -12.82 1 98.19 91 VAL A C 1
ATOM 729 O O . VAL A 1 91 ? 13.523 -2.865 -11.961 1 98.19 91 VAL A O 1
ATOM 732 N N . GLY A 1 92 ? 14.109 -4.355 -13.461 1 98.25 92 GLY A N 1
ATOM 733 C CA . GLY A 1 92 ? 15.523 -4.184 -13.156 1 98.25 92 GLY A CA 1
ATOM 734 C C . GLY A 1 92 ? 16.047 -2.797 -13.477 1 98.25 92 GLY A C 1
ATOM 735 O O . GLY A 1 92 ? 17.078 -2.375 -12.953 1 98.25 92 GLY A O 1
ATOM 736 N N . LYS A 1 93 ? 15.383 -2.105 -14.359 1 98.12 93 LYS A N 1
ATOM 737 C CA . LYS A 1 93 ? 15.773 -0.748 -14.734 1 98.12 93 LYS A CA 1
ATOM 738 C C . LYS A 1 93 ? 15.32 0.259 -13.68 1 98.12 93 LYS A C 1
ATOM 740 O O . LYS A 1 93 ? 15.789 1.398 -13.656 1 98.12 93 LYS A O 1
ATOM 745 N N . LYS A 1 94 ? 14.461 -0.183 -12.812 1 98.19 94 LYS A N 1
ATOM 746 C CA . LYS A 1 94 ? 13.836 0.765 -11.891 1 98.19 94 LYS A CA 1
ATOM 747 C C . LYS A 1 94 ? 14.234 0.474 -10.445 1 98.19 94 LYS A C 1
ATOM 749 O O . LYS A 1 94 ? 14.383 1.395 -9.641 1 98.19 94 LYS A O 1
ATOM 754 N N . TYR A 1 95 ? 14.453 -0.781 -10.156 1 98.75 95 TYR A N 1
ATOM 755 C CA . TYR A 1 95 ? 14.664 -1.163 -8.766 1 98.75 95 TYR A CA 1
ATOM 756 C C . TYR A 1 95 ? 15.891 -2.047 -8.617 1 98.75 95 TYR A C 1
ATOM 758 O O . TYR A 1 95 ? 16.078 -2.994 -9.383 1 98.75 95 TYR A O 1
ATOM 766 N N . LYS A 1 96 ? 16.703 -1.759 -7.637 1 98.62 96 LYS A N 1
ATOM 767 C CA . LYS A 1 96 ? 17.812 -2.637 -7.258 1 98.62 96 LYS A CA 1
ATOM 768 C C . LYS A 1 96 ? 17.297 -3.893 -6.559 1 98.62 96 LYS A C 1
ATOM 770 O O . LYS A 1 96 ? 17.891 -4.965 -6.688 1 98.62 96 LYS A O 1
ATOM 775 N N . LEU A 1 97 ? 16.234 -3.668 -5.852 1 98.81 97 LEU A N 1
ATOM 776 C CA . LEU A 1 97 ? 15.555 -4.754 -5.145 1 98.81 97 LEU A CA 1
ATOM 777 C C . LEU A 1 97 ? 14.039 -4.629 -5.27 1 98.81 97 LEU A C 1
ATOM 779 O O . LEU A 1 97 ? 13.484 -3.549 -5.066 1 98.81 97 LEU A O 1
ATOM 783 N N . LEU A 1 98 ? 13.43 -5.648 -5.578 1 98.88 98 LEU A N 1
ATOM 784 C CA . LEU A 1 98 ? 11.977 -5.816 -5.492 1 98.88 98 LEU A CA 1
ATOM 785 C C . LEU A 1 98 ? 11.625 -7.227 -5.039 1 98.88 98 LEU A C 1
ATOM 787 O O . LEU A 1 98 ? 11.633 -8.164 -5.844 1 98.88 98 LEU A O 1
ATOM 791 N N . GLN A 1 99 ? 11.383 -7.316 -3.781 1 98.94 99 GLN A N 1
ATOM 792 C CA . GLN A 1 99 ? 11.023 -8.594 -3.178 1 98.94 99 GLN A CA 1
ATOM 793 C C . GLN A 1 99 ? 9.547 -8.625 -2.791 1 98.94 99 GLN A C 1
ATOM 795 O O . GLN A 1 99 ? 9.055 -7.711 -2.135 1 98.94 99 GLN A O 1
ATOM 800 N N . VAL A 1 100 ? 8.875 -9.664 -3.184 1 98.81 100 VAL A N 1
ATOM 801 C CA . VAL A 1 100 ? 7.449 -9.805 -2.91 1 98.81 100 VAL A CA 1
ATOM 802 C C . VAL A 1 100 ? 7.207 -11.039 -2.047 1 98.81 100 VAL A C 1
ATOM 804 O O . VAL A 1 100 ? 7.723 -12.117 -2.344 1 98.81 100 VAL A O 1
ATOM 807 N N . THR A 1 101 ? 6.484 -10.898 -1.014 1 98.88 101 THR A N 1
ATOM 808 C CA . THR A 1 101 ? 6.082 -12 -0.15 1 98.88 101 THR A CA 1
ATOM 809 C C . THR A 1 101 ? 4.566 -12.188 -0.181 1 98.88 101 THR A C 1
ATOM 811 O O . THR A 1 101 ? 3.816 -11.211 -0.067 1 98.88 101 THR A O 1
ATOM 814 N N . LEU A 1 102 ? 4.168 -13.352 -0.385 1 98.75 102 LEU A N 1
ATOM 815 C CA . LEU A 1 102 ? 2.783 -13.773 -0.203 1 98.75 102 LEU A CA 1
ATOM 816 C C . LEU A 1 102 ? 2.629 -14.594 1.072 1 98.75 102 LEU A C 1
ATOM 818 O O . LEU A 1 102 ? 3.314 -15.602 1.253 1 98.75 102 LEU A O 1
ATOM 822 N N . GLN A 1 103 ? 1.779 -14.18 1.923 1 98.88 103 GLN A N 1
ATOM 823 C CA . GLN A 1 103 ? 1.435 -14.922 3.131 1 98.88 103 GLN A CA 1
ATOM 824 C C . GLN A 1 103 ? -0.073 -15.141 3.232 1 98.88 103 GLN A C 1
ATOM 826 O O . GLN A 1 103 ? -0.853 -14.203 3.041 1 98.88 103 GLN A O 1
ATOM 831 N N . LEU A 1 104 ? -0.425 -16.359 3.592 1 98.5 104 LEU A N 1
ATOM 832 C CA . LEU A 1 104 ? -1.837 -16.688 3.73 1 98.5 104 LEU A CA 1
ATOM 833 C C . LEU A 1 104 ? -2.139 -17.203 5.137 1 98.5 104 LEU A C 1
ATOM 835 O O . LEU A 1 104 ? -1.376 -18 5.688 1 98.5 104 LEU A O 1
ATOM 839 N N . ASN A 1 105 ? -3.18 -16.688 5.621 1 97.81 105 ASN A N 1
ATOM 840 C CA . ASN A 1 105 ? -3.697 -17.172 6.895 1 97.81 105 ASN A CA 1
ATOM 841 C C . ASN A 1 105 ? -5.188 -17.484 6.812 1 97.81 105 ASN A C 1
ATOM 843 O O . ASN A 1 105 ? -5.922 -16.844 6.055 1 97.81 105 ASN A O 1
ATOM 847 N N . ASP A 1 106 ? -5.527 -18.453 7.613 1 96.06 106 ASP A N 1
ATOM 848 C CA . ASP A 1 106 ? -6.957 -18.734 7.691 1 96.06 106 ASP A CA 1
ATOM 849 C C . ASP A 1 106 ? -7.715 -17.562 8.305 1 96.06 106 ASP A C 1
ATOM 851 O O . ASP A 1 106 ? -7.242 -16.953 9.258 1 96.06 106 ASP A O 1
ATOM 855 N N . ASP A 1 107 ? -8.797 -17.266 7.668 1 94 107 ASP A N 1
ATOM 856 C CA . ASP A 1 107 ? -9.688 -16.266 8.25 1 94 107 ASP A CA 1
ATOM 857 C C . ASP A 1 107 ? -10.648 -16.922 9.25 1 94 107 ASP A C 1
ATOM 859 O O . ASP A 1 107 ? -11.672 -17.484 8.859 1 94 107 ASP A O 1
ATOM 863 N N . LYS A 1 108 ? -10.445 -16.828 10.422 1 87.38 108 LYS A N 1
ATOM 864 C CA . LYS A 1 108 ? -11.172 -17.516 11.484 1 87.38 108 LYS A CA 1
ATOM 865 C C . LYS A 1 108 ? -12.609 -17.016 11.578 1 87.38 108 LYS A C 1
ATOM 867 O O . LYS A 1 108 ? -13.508 -17.734 12 1 87.38 108 LYS A O 1
ATOM 872 N N . ASP A 1 109 ? -12.797 -15.844 11.086 1 85.62 109 ASP A N 1
ATOM 873 C CA . ASP A 1 109 ? -14.102 -15.219 11.273 1 85.62 109 ASP A CA 1
ATOM 874 C C . ASP A 1 109 ? -15 -15.461 10.062 1 85.62 109 ASP A C 1
ATOM 876 O O . ASP A 1 109 ? -16.234 -15.484 10.195 1 85.62 109 ASP A O 1
ATOM 880 N N . ASN A 1 110 ? -14.602 -15.586 8.859 1 84.62 110 ASN A N 1
ATOM 881 C CA . ASN A 1 110 ? -15.422 -15.578 7.652 1 84.62 110 ASN A CA 1
ATOM 882 C C . ASN A 1 110 ? -15.18 -16.828 6.797 1 84.62 110 ASN A C 1
ATOM 884 O O . ASN A 1 110 ? -15.648 -16.906 5.664 1 84.62 110 ASN A O 1
ATOM 888 N N . ASP A 1 111 ? -14.781 -17.781 7.238 1 86.44 111 ASP A N 1
ATOM 889 C CA . ASP A 1 111 ? -14.477 -18.938 6.41 1 86.44 111 ASP A CA 1
ATOM 890 C C . ASP A 1 111 ? -13.625 -18.547 5.203 1 86.44 111 ASP A C 1
ATOM 892 O O . ASP A 1 111 ? -13.836 -17.484 4.613 1 86.44 111 ASP A O 1
ATOM 896 N N . GLY A 1 112 ? -12.523 -18.797 4.992 1 95.75 112 GLY A N 1
ATOM 897 C CA . GLY A 1 112 ? -11.609 -18.453 3.916 1 95.75 112 GLY A CA 1
ATOM 898 C C . GLY A 1 112 ? -10.211 -18.141 4.402 1 95.75 112 GLY A C 1
ATOM 899 O O . GLY A 1 112 ? -9.68 -18.812 5.281 1 95.75 112 GLY A O 1
ATOM 900 N N . ALA A 1 113 ? -9.688 -17.031 3.645 1 98.12 113 ALA A N 1
ATOM 901 C CA . ALA A 1 113 ? -8.305 -16.734 3.998 1 98.12 113 ALA A CA 1
ATOM 902 C C . ALA A 1 113 ? -8.055 -15.227 4.016 1 98.12 113 ALA A C 1
ATOM 904 O O . ALA A 1 113 ? -8.836 -14.453 3.445 1 98.12 113 ALA A O 1
ATOM 905 N N . ILE A 1 114 ? -7.109 -14.82 4.723 1 98.25 114 ILE A N 1
ATOM 906 C CA . ILE A 1 114 ? -6.539 -13.477 4.637 1 98.25 114 ILE A CA 1
ATOM 907 C C . ILE A 1 114 ? -5.234 -13.523 3.842 1 98.25 114 ILE A C 1
ATOM 909 O O . ILE A 1 114 ? -4.32 -14.273 4.184 1 98.25 114 ILE A O 1
ATOM 913 N N . ILE A 1 115 ? -5.254 -12.781 2.803 1 98.5 115 ILE A N 1
ATOM 914 C CA . ILE A 1 115 ? -4.047 -12.648 1.998 1 98.5 115 ILE A CA 1
ATOM 915 C C . ILE A 1 115 ? -3.242 -11.438 2.477 1 98.5 115 ILE A C 1
ATOM 917 O O . ILE A 1 115 ? -3.805 -10.367 2.723 1 98.5 115 ILE A O 1
ATOM 921 N N . LYS A 1 116 ? -2.025 -11.641 2.639 1 98.75 116 LYS A N 1
ATOM 922 C CA . LYS A 1 116 ? -1.073 -10.578 2.945 1 98.75 116 LYS A CA 1
ATOM 923 C C . LYS A 1 116 ? 0.053 -10.531 1.917 1 98.75 116 LYS A C 1
ATOM 925 O O . LYS A 1 116 ? 0.798 -11.5 1.765 1 98.75 116 LYS A O 1
ATOM 930 N N . TRP A 1 117 ? 0.155 -9.391 1.192 1 98.88 117 TRP A N 1
ATOM 931 C CA . TRP A 1 117 ? 1.283 -9.117 0.307 1 98.88 117 TRP A CA 1
ATOM 932 C C . TRP A 1 117 ? 2.26 -8.141 0.954 1 98.88 117 TRP A C 1
ATOM 934 O O . TRP A 1 117 ? 1.848 -7.129 1.53 1 98.88 117 TRP A O 1
ATOM 944 N N . ILE A 1 118 ? 3.496 -8.445 0.865 1 98.94 118 ILE A N 1
ATOM 945 C CA . ILE A 1 118 ? 4.559 -7.566 1.341 1 98.94 118 ILE A CA 1
ATOM 946 C C . ILE A 1 118 ? 5.523 -7.258 0.198 1 98.94 118 ILE A C 1
ATOM 948 O O . ILE A 1 118 ? 6.008 -8.172 -0.477 1 98.94 118 ILE A O 1
ATOM 952 N N . ILE A 1 119 ? 5.777 -6.035 -0.045 1 98.94 119 ILE A N 1
ATOM 953 C CA . ILE A 1 119 ? 6.766 -5.617 -1.034 1 98.94 119 ILE A CA 1
ATOM 954 C C . ILE A 1 119 ? 7.902 -4.871 -0.343 1 98.94 119 ILE A C 1
ATOM 956 O O . ILE A 1 119 ? 7.672 -3.875 0.349 1 98.94 119 ILE A O 1
ATOM 960 N N . GLU A 1 120 ? 9.055 -5.34 -0.455 1 98.88 120 GLU A N 1
ATOM 961 C CA . GLU A 1 120 ? 10.258 -4.602 -0.101 1 98.88 120 GLU A CA 1
ATOM 962 C C . GLU A 1 120 ? 11.023 -4.16 -1.348 1 98.88 120 GLU A C 1
ATOM 964 O O . GLU A 1 120 ? 11.242 -4.957 -2.262 1 98.88 120 GLU A O 1
ATOM 969 N N . TYR A 1 121 ? 11.43 -2.867 -1.342 1 98.81 121 TYR A N 1
ATOM 970 C CA . TYR A 1 121 ? 12.047 -2.387 -2.576 1 98.81 121 TYR A CA 1
ATOM 971 C C . TYR A 1 121 ? 13.188 -1.419 -2.279 1 98.81 121 TYR A C 1
ATOM 973 O O . TYR A 1 121 ? 13.258 -0.855 -1.185 1 98.81 121 TYR A O 1
ATOM 981 N N . GLU A 1 122 ? 14.078 -1.345 -3.172 1 98.75 122 GLU A N 1
ATOM 982 C CA . GLU A 1 122 ? 15.117 -0.319 -3.283 1 98.75 122 GLU A CA 1
ATOM 983 C C . GLU A 1 122 ? 15.148 0.276 -4.688 1 98.75 122 GLU A C 1
ATOM 985 O O . GLU A 1 122 ? 15.461 -0.422 -5.656 1 98.75 122 GLU A O 1
ATOM 990 N N . LYS A 1 123 ? 14.883 1.5 -4.805 1 98.44 123 LYS A N 1
ATOM 991 C CA . LYS A 1 123 ? 14.898 2.207 -6.082 1 98.44 123 LYS A CA 1
ATOM 992 C C . LYS A 1 123 ? 16.328 2.438 -6.562 1 98.44 123 LYS A C 1
ATOM 994 O O . LYS A 1 123 ? 17.25 2.564 -5.75 1 98.44 123 LYS A O 1
ATOM 999 N N . ILE A 1 124 ? 16.484 2.566 -7.859 1 98.38 124 ILE A N 1
ATOM 1000 C CA . ILE A 1 124 ? 17.812 2.812 -8.398 1 98.38 124 ILE A CA 1
ATOM 1001 C C . ILE A 1 124 ? 18.219 4.258 -8.125 1 98.38 124 ILE A C 1
ATOM 1003 O O . ILE A 1 124 ? 19.406 4.555 -7.949 1 98.38 124 ILE A O 1
ATOM 1007 N N . ASN A 1 125 ? 17.219 5.148 -8.109 1 97.56 125 ASN A N 1
ATOM 1008 C CA . ASN A 1 125 ? 17.438 6.543 -7.746 1 97.56 125 ASN A CA 1
ATOM 1009 C C . ASN A 1 125 ? 16.172 7.207 -7.234 1 97.56 125 ASN A C 1
ATOM 1011 O O . ASN A 1 125 ? 15.109 6.574 -7.191 1 97.56 125 ASN A O 1
ATOM 1015 N N . LYS A 1 126 ? 16.188 8.461 -6.898 1 93.94 126 LYS A N 1
ATOM 1016 C CA . LYS A 1 126 ? 15.117 9.148 -6.191 1 93.94 126 LYS A CA 1
ATOM 1017 C C . LYS A 1 126 ? 13.961 9.484 -7.137 1 93.94 126 LYS A C 1
ATOM 1019 O O . LYS A 1 126 ? 12.859 9.789 -6.691 1 93.94 126 LYS A O 1
ATOM 1024 N N . ASP A 1 127 ? 14.195 9.422 -8.422 1 95.25 127 ASP A N 1
ATOM 1025 C CA . ASP A 1 127 ? 13.188 9.828 -9.391 1 95.25 127 ASP A CA 1
ATOM 1026 C C . ASP A 1 127 ? 12.258 8.664 -9.734 1 95.25 127 ASP A C 1
ATOM 1028 O O . ASP A 1 127 ? 11.234 8.859 -10.398 1 95.25 127 ASP A O 1
ATOM 1032 N N . ILE A 1 128 ? 12.594 7.449 -9.273 1 96.44 128 ILE A N 1
ATOM 1033 C CA . ILE A 1 128 ? 11.773 6.262 -9.484 1 96.44 128 ILE A CA 1
ATOM 1034 C C . ILE A 1 128 ? 10.648 6.215 -8.453 1 96.44 128 ILE A C 1
ATOM 1036 O O . ILE A 1 128 ? 10.883 6.445 -7.266 1 96.44 128 ILE A O 1
ATOM 1040 N N . ALA A 1 129 ? 9.461 6.062 -8.922 1 95.12 129 ALA A N 1
ATOM 1041 C CA . ALA A 1 129 ? 8.305 5.965 -8.031 1 95.12 129 ALA A CA 1
ATOM 1042 C C . ALA A 1 129 ? 8.328 4.652 -7.25 1 95.12 129 ALA A C 1
ATOM 1044 O O . ALA A 1 129 ? 8.898 3.66 -7.707 1 95.12 129 ALA A O 1
ATOM 1045 N N . ALA A 1 130 ? 7.77 4.688 -6.027 1 97.38 130 ALA A N 1
ATOM 1046 C CA . ALA A 1 130 ? 7.531 3.436 -5.316 1 97.38 130 ALA A CA 1
ATOM 1047 C C . ALA A 1 130 ? 6.613 2.516 -6.113 1 97.38 130 ALA A C 1
ATOM 1049 O O . ALA A 1 130 ? 5.832 2.979 -6.949 1 97.38 130 ALA A O 1
ATOM 1050 N N . PRO A 1 131 ? 6.691 1.277 -5.898 1 97.88 131 PRO A N 1
ATOM 1051 C CA . PRO A 1 131 ? 5.961 0.331 -6.746 1 97.88 131 PRO A CA 1
ATOM 1052 C C . PRO A 1 131 ? 4.508 0.148 -6.305 1 97.88 131 PRO A C 1
ATOM 1054 O O . PRO A 1 131 ? 4.035 -0.984 -6.191 1 97.88 131 PRO A O 1
ATOM 1057 N N . TYR A 1 132 ? 3.783 1.234 -6.238 1 97.75 132 TYR A N 1
ATOM 1058 C CA . TYR A 1 132 ? 2.41 1.185 -5.75 1 97.75 132 TYR A CA 1
ATOM 1059 C C . TYR A 1 132 ? 1.494 0.512 -6.766 1 97.75 132 TYR A C 1
ATOM 1061 O O . TYR A 1 132 ? 0.454 -0.041 -6.402 1 97.75 132 TYR A O 1
ATOM 1069 N N . GLY A 1 133 ? 1.849 0.575 -8.008 1 96.38 133 GLY A N 1
ATOM 1070 C CA . GLY A 1 133 ? 1.047 -0.051 -9.047 1 96.38 133 GLY A CA 1
ATOM 1071 C C . GLY A 1 133 ? 0.894 -1.549 -8.867 1 96.38 133 GLY A C 1
ATOM 1072 O O . GLY A 1 133 ? -0.084 -2.141 -9.328 1 96.38 133 GLY A O 1
ATOM 1073 N N . TYR A 1 134 ? 1.806 -2.174 -8.195 1 97.75 134 TYR A N 1
ATOM 1074 C CA . TYR A 1 134 ? 1.773 -3.617 -7.988 1 97.75 134 TYR A CA 1
ATOM 1075 C C . TYR A 1 134 ? 0.605 -4.016 -7.094 1 97.75 134 TYR A C 1
ATOM 1077 O O . TYR A 1 134 ? 0.13 -5.148 -7.152 1 97.75 134 TYR A O 1
ATOM 1085 N N . LEU A 1 135 ? 0.161 -3.096 -6.297 1 98.06 135 LEU A N 1
ATOM 1086 C CA . LEU A 1 135 ? -0.92 -3.434 -5.379 1 98.06 135 LEU A CA 1
ATOM 1087 C C . LEU A 1 135 ? -2.207 -3.734 -6.141 1 98.06 135 LEU A C 1
ATOM 1089 O O . LEU A 1 135 ? -2.871 -4.738 -5.875 1 98.06 135 LEU A O 1
ATOM 1093 N N . SER A 1 136 ? -2.521 -2.871 -7.094 1 96.06 136 SER A N 1
ATOM 1094 C CA . SER A 1 136 ? -3.691 -3.139 -7.922 1 96.06 136 SER A CA 1
ATOM 1095 C C . SER A 1 136 ? -3.527 -4.434 -8.711 1 96.06 136 SER A C 1
ATOM 1097 O O . SER A 1 136 ? -4.477 -5.211 -8.844 1 96.06 136 SER A O 1
ATOM 1099 N N . TYR A 1 137 ? -2.359 -4.641 -9.203 1 96.94 137 TYR A N 1
ATOM 1100 C CA . TYR A 1 137 ? -2.061 -5.855 -9.945 1 96.94 137 TYR A CA 1
ATOM 1101 C C . TYR A 1 137 ? -2.281 -7.094 -9.086 1 96.94 137 TYR A C 1
ATOM 1103 O O . TYR A 1 137 ? -3 -8.016 -9.477 1 96.94 137 TYR A O 1
ATOM 1111 N N . PHE A 1 138 ? -1.696 -7.121 -7.898 1 97.5 138 PHE A N 1
ATOM 1112 C CA . PHE A 1 138 ? -1.807 -8.273 -7.012 1 97.5 138 PHE A CA 1
ATOM 1113 C C . PHE A 1 138 ? -3.258 -8.508 -6.609 1 97.5 138 PHE A C 1
ATOM 1115 O O . PHE A 1 138 ? -3.695 -9.656 -6.492 1 97.5 138 PHE A O 1
ATOM 1122 N N . THR A 1 139 ? -3.953 -7.441 -6.379 1 97.06 139 THR A N 1
ATOM 1123 C CA . THR A 1 139 ? -5.352 -7.555 -5.988 1 97.06 139 THR A CA 1
ATOM 1124 C C . THR A 1 139 ? -6.172 -8.211 -7.098 1 97.06 139 THR A C 1
ATOM 1126 O O . THR A 1 139 ? -6.926 -9.156 -6.844 1 97.06 139 THR A O 1
ATOM 1129 N N . LYS A 1 140 ? -5.988 -7.77 -8.305 1 96 140 LYS A N 1
ATOM 1130 C CA . LYS A 1 140 ? -6.734 -8.32 -9.43 1 96 140 LYS A CA 1
ATOM 1131 C C . LYS A 1 140 ? -6.371 -9.781 -9.664 1 96 140 LYS A C 1
ATOM 1133 O O . LYS A 1 140 ? -7.246 -10.617 -9.898 1 96 140 LYS A O 1
ATOM 1138 N N . VAL A 1 141 ? -5.109 -10.078 -9.609 1 97.06 141 VAL A N 1
ATOM 1139 C CA . VAL A 1 141 ? -4.641 -11.445 -9.766 1 97.06 141 VAL A CA 1
ATOM 1140 C C . VAL A 1 141 ? -5.27 -12.336 -8.688 1 97.06 141 VAL A C 1
ATOM 1142 O O . VAL A 1 141 ? -5.77 -13.422 -8.984 1 97.06 141 VAL A O 1
ATOM 1145 N N . ALA A 1 142 ? -5.238 -11.844 -7.477 1 97.25 142 ALA A N 1
ATOM 1146 C CA . ALA A 1 142 ? -5.816 -12.609 -6.375 1 97.25 142 ALA A CA 1
ATOM 1147 C C . ALA A 1 142 ? -7.305 -12.852 -6.598 1 97.25 142 ALA A C 1
ATOM 1149 O O . ALA A 1 142 ? -7.805 -13.953 -6.363 1 97.25 142 ALA A O 1
ATOM 1150 N N . GLU A 1 143 ? -7.992 -11.859 -7.031 1 96.5 143 GLU A N 1
ATOM 1151 C CA . GLU A 1 143 ? -9.422 -11.977 -7.297 1 96.5 143 GLU A CA 1
ATOM 1152 C C . GLU A 1 143 ? -9.703 -13.047 -8.352 1 96.5 143 GLU A C 1
ATOM 1154 O O . GLU A 1 143 ? -10.609 -13.859 -8.195 1 96.5 143 GLU A O 1
ATOM 1159 N N . ASP A 1 144 ? -8.961 -13 -9.383 1 97.12 144 ASP A N 1
ATOM 1160 C CA . ASP A 1 144 ? -9.148 -13.938 -10.484 1 97.12 144 ASP A CA 1
ATOM 1161 C C . ASP A 1 144 ? -8.82 -15.367 -10.055 1 97.12 144 ASP A C 1
ATOM 1163 O O . ASP A 1 144 ? -9.531 -16.312 -10.406 1 97.12 144 ASP A O 1
ATOM 1167 N N . ILE A 1 145 ? -7.75 -15.492 -9.312 1 97.62 145 ILE A N 1
ATOM 1168 C CA . ILE A 1 145 ? -7.391 -16.812 -8.805 1 97.62 145 ILE A CA 1
ATOM 1169 C C . ILE A 1 145 ? -8.484 -17.312 -7.867 1 97.62 145 ILE A C 1
ATOM 1171 O O . ILE A 1 145 ? -8.898 -18.469 -7.965 1 97.62 145 ILE A O 1
ATOM 1175 N N . ASP A 1 146 ? -8.922 -16.484 -6.977 1 97 146 ASP A N 1
ATOM 1176 C CA . ASP A 1 146 ? -9.977 -16.844 -6.035 1 97 146 ASP A CA 1
ATOM 1177 C C . ASP A 1 146 ? -11.219 -17.344 -6.766 1 97 146 ASP A C 1
ATOM 1179 O O . ASP A 1 146 ? -11.758 -18.391 -6.426 1 97 146 ASP A O 1
ATOM 1183 N N . ALA A 1 147 ? -11.656 -16.625 -7.793 1 96.56 147 ALA A N 1
ATOM 1184 C CA . ALA A 1 147 ? -12.82 -17 -8.586 1 96.56 147 ALA A CA 1
ATOM 1185 C C . ALA A 1 147 ? -12.594 -18.359 -9.266 1 96.56 147 ALA A C 1
ATOM 1187 O O . ALA A 1 147 ? -13.508 -19.188 -9.32 1 96.56 147 ALA A O 1
ATOM 1188 N N . HIS A 1 148 ? -11.43 -18.547 -9.781 1 97.31 148 HIS A N 1
ATOM 1189 C CA . HIS A 1 148 ? -11.078 -19.797 -10.453 1 97.31 148 HIS A CA 1
ATOM 1190 C C . HIS A 1 148 ? -11.133 -20.969 -9.492 1 97.31 148 HIS A C 1
ATOM 1192 O O . HIS A 1 148 ? -11.672 -22.031 -9.828 1 97.31 148 HIS A O 1
ATOM 1198 N N . LEU A 1 149 ? -10.625 -20.75 -8.281 1 96.56 149 LEU A N 1
ATOM 1199 C CA . LEU A 1 149 ? -10.531 -21.812 -7.293 1 96.56 149 LEU A CA 1
ATOM 1200 C C . LEU A 1 149 ? -11.914 -22.188 -6.762 1 96.56 149 LEU A C 1
ATOM 1202 O O . LEU A 1 149 ? -12.125 -23.312 -6.305 1 96.56 149 LEU A O 1
ATOM 1206 N N . LEU A 1 150 ? -12.789 -21.266 -6.742 1 93.81 150 LEU A N 1
ATOM 1207 C CA . LEU A 1 150 ? -14.133 -21.516 -6.246 1 93.81 150 LEU A CA 1
ATOM 1208 C C . LEU A 1 150 ? -14.961 -22.281 -7.273 1 93.81 150 LEU A C 1
ATOM 1210 O O . LEU A 1 150 ? -16 -22.844 -6.938 1 93.81 150 LEU A O 1
ATOM 1214 N N . LYS A 1 151 ? -14.625 -22.281 -8.484 1 90.25 151 LYS A N 1
ATOM 1215 C CA . LYS A 1 151 ? -15.305 -23.047 -9.523 1 90.25 151 LYS A CA 1
ATOM 1216 C C . LYS A 1 151 ? -14.711 -24.438 -9.664 1 90.25 151 LYS A C 1
ATOM 1218 O O . LYS A 1 151 ? -15.328 -25.328 -10.242 1 90.25 151 LYS A O 1
ATOM 1223 N N . ALA A 1 152 ? -13.547 -24.656 -9.336 1 75.06 152 ALA A N 1
ATOM 1224 C CA . ALA A 1 152 ? -12.859 -25.938 -9.484 1 75.06 152 ALA A CA 1
ATOM 1225 C C . ALA A 1 152 ? -13.211 -26.875 -8.336 1 75.06 152 ALA A C 1
ATOM 1227 O O . ALA A 1 152 ? -13.523 -26.438 -7.23 1 75.06 152 ALA A O 1
ATOM 1228 N N . MET B 1 1 ? -13.93 -11.07 -2.816 1 86.25 1 MET B N 1
ATOM 1229 C CA . MET B 1 1 ? -12.984 -10.461 -1.881 1 86.25 1 MET B CA 1
ATOM 1230 C C . MET B 1 1 ? -13.719 -9.656 -0.813 1 86.25 1 MET B C 1
ATOM 1232 O O . MET B 1 1 ? -14.844 -9.211 -1.031 1 86.25 1 MET B O 1
ATOM 1236 N N . SER B 1 2 ? -13.086 -9.5 0.31 1 93.06 2 SER B N 1
ATOM 1237 C CA . SER B 1 2 ? -13.664 -8.781 1.442 1 93.06 2 SER B CA 1
ATOM 1238 C C . SER B 1 2 ? -13.828 -7.301 1.135 1 93.06 2 SER B C 1
ATOM 1240 O O . SER B 1 2 ? -13.141 -6.762 0.266 1 93.06 2 SER B O 1
ATOM 1242 N N . LEU B 1 3 ? -14.727 -6.758 1.838 1 96.56 3 LEU B N 1
ATOM 1243 C CA . LEU B 1 3 ? -14.945 -5.32 1.721 1 96.56 3 LEU B CA 1
ATOM 1244 C C . LEU B 1 3 ? -13.922 -4.547 2.549 1 96.56 3 LEU B C 1
ATOM 1246 O O . LEU B 1 3 ? -13.742 -3.344 2.352 1 96.56 3 LEU B O 1
ATOM 1250 N N . THR B 1 4 ? -13.359 -5.254 3.482 1 97.19 4 THR B N 1
ATOM 1251 C CA . THR B 1 4 ? -12.43 -4.598 4.398 1 97.19 4 THR B CA 1
ATOM 1252 C C . THR B 1 4 ? -10.984 -4.938 4.039 1 97.19 4 THR B C 1
ATOM 1254 O O . THR B 1 4 ? -10.719 -5.965 3.412 1 97.19 4 THR B O 1
ATOM 1257 N N . GLY B 1 5 ? -10.094 -4.059 4.379 1 97.94 5 GLY B N 1
ATOM 1258 C CA . GLY B 1 5 ? -8.672 -4.301 4.16 1 97.94 5 GLY B CA 1
ATOM 1259 C C . GLY B 1 5 ? -7.781 -3.326 4.906 1 97.94 5 GLY B C 1
ATOM 1260 O O . GLY B 1 5 ? -8.273 -2.457 5.629 1 97.94 5 GLY B O 1
ATOM 1261 N N . LYS B 1 6 ? -6.551 -3.6 4.824 1 98.75 6 LYS B N 1
ATOM 1262 C CA . LYS B 1 6 ? -5.512 -2.797 5.465 1 98.75 6 LYS B CA 1
ATOM 1263 C C . LYS B 1 6 ? -4.32 -2.594 4.535 1 98.75 6 LYS B C 1
ATOM 1265 O O . LYS B 1 6 ? -3.926 -3.512 3.814 1 98.75 6 LYS B O 1
ATOM 1270 N N . ILE B 1 7 ? -3.76 -1.388 4.473 1 98.88 7 ILE B N 1
ATOM 1271 C CA . ILE B 1 7 ? -2.582 -1.041 3.688 1 98.88 7 ILE B CA 1
ATOM 1272 C C . ILE B 1 7 ? -1.553 -0.345 4.574 1 98.88 7 ILE B C 1
ATOM 1274 O O . ILE B 1 7 ? -1.903 0.519 5.383 1 98.88 7 ILE B O 1
ATOM 1278 N N . ILE B 1 8 ? -0.302 -0.717 4.445 1 98.94 8 ILE B N 1
ATOM 1279 C CA . ILE B 1 8 ? 0.784 -0.083 5.188 1 98.94 8 ILE B CA 1
ATOM 1280 C C . ILE B 1 8 ? 1.913 0.29 4.23 1 98.94 8 ILE B C 1
ATOM 1282 O O . ILE B 1 8 ? 2.268 -0.492 3.344 1 98.94 8 ILE B O 1
ATOM 1286 N N . THR B 1 9 ? 2.408 1.446 4.324 1 98.81 9 THR B N 1
ATOM 1287 C CA . THR B 1 9 ? 3.643 1.8 3.635 1 98.81 9 THR B CA 1
ATOM 1288 C C . THR B 1 9 ? 4.625 2.477 4.59 1 98.81 9 THR B C 1
ATOM 1290 O O . THR B 1 9 ? 4.215 3.246 5.461 1 98.81 9 THR B O 1
ATOM 1293 N N . GLU B 1 10 ? 5.898 2.143 4.438 1 98.44 10 GLU B N 1
ATOM 1294 C CA . GLU B 1 10 ? 6.977 2.676 5.262 1 98.44 10 GLU B CA 1
ATOM 1295 C C . GLU B 1 10 ? 8.148 3.146 4.402 1 98.44 10 GLU B C 1
ATOM 1297 O O . GLU B 1 10 ? 8.57 2.445 3.48 1 98.44 10 GLU B O 1
ATOM 1302 N N . PHE B 1 11 ? 8.688 4.273 4.73 1 97.69 11 PHE B N 1
ATOM 1303 C CA . PHE B 1 11 ? 9.883 4.754 4.043 1 97.69 11 PHE B CA 1
ATOM 1304 C C . PHE B 1 11 ? 10.594 5.816 4.879 1 97.69 11 PHE B C 1
ATOM 1306 O O . PHE B 1 11 ? 10 6.383 5.801 1 97.69 11 PHE B O 1
ATOM 1313 N N . GLY B 1 12 ? 11.789 6.125 4.574 1 97.25 12 GLY B N 1
ATOM 1314 C CA . GLY B 1 12 ? 12.594 7.07 5.332 1 97.25 12 GLY B CA 1
ATOM 1315 C C . GLY B 1 12 ? 12.5 8.492 4.812 1 97.25 12 GLY B C 1
ATOM 1316 O O . GLY B 1 12 ? 12.367 8.711 3.605 1 97.25 12 GLY B O 1
ATOM 1317 N N . ILE B 1 13 ? 12.562 9.438 5.75 1 97.06 13 ILE B N 1
ATOM 1318 C CA . ILE B 1 13 ? 12.656 10.852 5.422 1 97.06 13 ILE B CA 1
ATOM 1319 C C . ILE B 1 13 ? 13.875 11.461 6.125 1 97.06 13 ILE B C 1
ATOM 1321 O O . ILE B 1 13 ? 14.484 10.82 6.984 1 97.06 13 ILE B O 1
ATOM 1325 N N . VAL B 1 14 ? 14.148 12.656 5.852 1 95.94 14 VAL B N 1
ATOM 1326 C CA . VAL B 1 14 ? 15.367 13.289 6.344 1 95.94 14 VAL B CA 1
ATOM 1327 C C . VAL B 1 14 ? 15.078 14.039 7.637 1 95.94 14 VAL B C 1
ATOM 1329 O O . VAL B 1 14 ? 15.898 14.055 8.555 1 95.94 14 VAL B O 1
ATOM 1332 N N . SER B 1 15 ? 13.953 14.625 7.754 1 96.81 15 SER B N 1
ATOM 1333 C CA . SER B 1 15 ? 13.594 15.406 8.938 1 96.81 15 SER B CA 1
ATOM 1334 C C . SER B 1 15 ? 13.438 14.508 10.164 1 96.81 15 SER B C 1
ATOM 1336 O O . SER B 1 15 ? 12.992 13.367 10.047 1 96.81 15 SER B O 1
ATOM 1338 N N . PRO B 1 16 ? 13.742 15.055 11.352 1 96.62 16 PRO B N 1
ATOM 1339 C CA . PRO B 1 16 ? 13.5 14.289 12.578 1 96.62 16 PRO B CA 1
ATOM 1340 C C . PRO B 1 16 ? 12.023 13.969 12.797 1 96.62 16 PRO B C 1
ATOM 1342 O O . PRO B 1 16 ? 11.164 14.781 12.461 1 96.62 16 PRO B O 1
ATOM 1345 N N . ALA B 1 17 ? 11.805 12.859 13.414 1 97.5 17 ALA B N 1
ATOM 1346 C CA . ALA B 1 17 ? 10.445 12.383 13.664 1 97.5 17 ALA B CA 1
ATOM 1347 C C . ALA B 1 17 ? 9.633 13.43 14.422 1 97.5 17 ALA B C 1
ATOM 1349 O O . ALA B 1 17 ? 8.484 13.703 14.07 1 97.5 17 ALA B O 1
ATOM 1350 N N . ALA B 1 18 ? 10.234 14.023 15.43 1 96.69 18 ALA B N 1
ATOM 1351 C CA . ALA B 1 18 ? 9.523 14.969 16.281 1 96.69 18 ALA B CA 1
ATOM 1352 C C . ALA B 1 18 ? 9.078 16.188 15.492 1 96.69 18 ALA B C 1
ATOM 1354 O O . ALA B 1 18 ? 7.965 16.688 15.68 1 96.69 18 ALA B O 1
ATOM 1355 N N . LYS B 1 19 ? 9.93 16.656 14.633 1 96.25 19 LYS B N 1
ATOM 1356 C CA . LYS B 1 19 ? 9.609 17.828 13.836 1 96.25 19 LYS B CA 1
ATOM 1357 C C . LYS B 1 19 ? 8.477 17.531 12.844 1 96.25 19 LYS B C 1
ATOM 1359 O O . LYS B 1 19 ? 7.57 18.344 12.68 1 96.25 19 LYS B O 1
ATOM 1364 N N . PHE B 1 20 ? 8.578 16.438 12.148 1 97.94 20 PHE B N 1
ATOM 1365 C CA . PHE B 1 20 ? 7.551 16.047 11.195 1 97.94 20 PHE B CA 1
ATOM 1366 C C . PHE B 1 20 ? 6.207 15.867 11.891 1 97.94 20 PHE B C 1
ATOM 1368 O O . PHE B 1 20 ? 5.18 16.344 11.406 1 97.94 20 PHE B O 1
ATOM 1375 N N . PHE B 1 21 ? 6.25 15.227 13.039 1 98.25 21 PHE B N 1
ATOM 1376 C CA . PHE B 1 21 ? 5.043 15.016 13.828 1 98.25 21 PHE B CA 1
ATOM 1377 C C . PHE B 1 21 ? 4.426 16.344 14.242 1 98.25 21 PHE B C 1
ATOM 1379 O O . PHE B 1 21 ? 3.209 16.531 14.148 1 98.25 21 PHE B O 1
ATOM 1386 N N . HIS B 1 22 ? 5.262 17.234 14.656 1 97.38 22 HIS B N 1
ATOM 1387 C CA . HIS B 1 22 ? 4.797 18.547 15.109 1 97.38 22 HIS B CA 1
ATOM 1388 C C . HIS B 1 22 ? 4.059 19.281 13.992 1 97.38 22 HIS B C 1
ATOM 1390 O O . HIS B 1 22 ? 3.076 19.984 14.25 1 97.38 22 HIS B O 1
ATOM 1396 N N . PHE B 1 23 ? 4.512 19.125 12.805 1 97.44 23 PHE B N 1
ATOM 1397 C CA . PHE B 1 23 ? 3.84 19.766 11.688 1 97.44 23 PHE B CA 1
ATOM 1398 C C . PHE B 1 23 ? 2.387 19.328 11.594 1 97.44 23 PHE B C 1
ATOM 1400 O O . PHE B 1 23 ? 1.479 20.156 11.523 1 97.44 23 PHE B O 1
ATOM 1407 N N . PHE B 1 24 ? 2.113 18.031 11.672 1 96.12 24 PHE B N 1
ATOM 1408 C CA . PHE B 1 24 ? 0.752 17.516 11.555 1 96.12 24 PHE B CA 1
ATOM 1409 C C . PHE B 1 24 ? -0.072 17.891 12.781 1 96.12 24 PHE B C 1
ATOM 1411 O O . PHE B 1 24 ? -1.236 18.281 12.656 1 96.12 24 PHE B O 1
ATOM 1418 N N . ALA B 1 25 ? 0.565 17.906 13.844 1 96.5 25 ALA B N 1
ATOM 1419 C CA . ALA B 1 25 ? -0.169 18.062 15.094 1 96.5 25 ALA B CA 1
ATOM 1420 C C . ALA B 1 25 ? -0.509 19.531 15.359 1 96.5 25 ALA B C 1
ATOM 1422 O O . ALA B 1 25 ? -1.506 19.828 16.016 1 96.5 25 ALA B O 1
ATOM 1423 N N . LYS B 1 26 ? 0.33 20.438 14.797 1 96.38 26 LYS B N 1
ATOM 1424 C CA . LYS B 1 26 ? 0.183 21.812 15.266 1 96.38 26 LYS B CA 1
ATOM 1425 C C . LYS B 1 26 ? 0.168 22.797 14.094 1 96.38 26 LYS B C 1
ATOM 1427 O O . LYS B 1 26 ? -0.213 23.953 14.258 1 96.38 26 LYS B O 1
ATOM 1432 N N . GLN B 1 27 ? 0.583 22.312 12.922 1 96.62 27 GLN B N 1
ATOM 1433 C CA . GLN B 1 27 ? 0.766 23.281 11.844 1 96.62 27 GLN B CA 1
ATOM 1434 C C . GLN B 1 27 ? 0.112 22.797 10.555 1 96.62 27 GLN B C 1
ATOM 1436 O O . GLN B 1 27 ? 0.436 23.281 9.469 1 96.62 27 GLN B O 1
ATOM 1441 N N . ILE B 1 28 ? -0.783 21.875 10.57 1 96.31 28 ILE B N 1
ATOM 1442 C CA . ILE B 1 28 ? -1.316 21.234 9.375 1 96.31 28 ILE B CA 1
ATOM 1443 C C . ILE B 1 28 ? -2.123 22.25 8.562 1 96.31 28 ILE B C 1
ATOM 1445 O O . ILE B 1 28 ? -2.389 22.031 7.379 1 96.31 28 ILE B O 1
ATOM 1449 N N . HIS B 1 29 ? -2.521 23.406 9.148 1 95.56 29 HIS B N 1
ATOM 1450 C CA . HIS B 1 29 ? -3.236 24.469 8.438 1 95.56 29 HIS B CA 1
ATOM 1451 C C . HIS B 1 29 ? -2.363 25.078 7.348 1 95.56 29 HIS B C 1
ATOM 1453 O O . HIS B 1 29 ? -2.871 25.75 6.445 1 95.56 29 HIS B O 1
ATOM 1459 N N . HIS B 1 30 ? -1.038 24.844 7.34 1 95.25 30 HIS B N 1
ATOM 1460 C CA . HIS B 1 30 ? -0.12 25.344 6.32 1 95.25 30 HIS B CA 1
ATOM 1461 C C . HIS B 1 30 ? 0.031 24.344 5.18 1 95.25 30 HIS B C 1
ATOM 1463 O O . HIS B 1 30 ? 0.718 24.609 4.195 1 95.25 30 HIS B O 1
ATOM 1469 N N . LEU B 1 31 ? -0.594 23.172 5.242 1 97.06 31 LEU B N 1
ATOM 1470 C CA . LEU B 1 31 ? -0.345 22.094 4.305 1 97.06 31 LEU B CA 1
ATOM 1471 C C . LEU B 1 31 ? -0.637 22.531 2.873 1 97.06 31 LEU B C 1
ATOM 1473 O O . LEU B 1 31 ? 0.137 22.234 1.96 1 97.06 31 LEU B O 1
ATOM 1477 N N . GLN B 1 32 ? -1.699 23.281 2.672 1 95.75 32 GLN B N 1
ATOM 1478 C CA . GLN B 1 32 ? -2.125 23.672 1.333 1 95.75 32 GLN B CA 1
ATOM 1479 C C . GLN B 1 32 ? -1.135 24.656 0.708 1 95.75 32 GLN B C 1
ATOM 1481 O O . GLN B 1 32 ? -1.156 24.875 -0.505 1 95.75 32 GLN B O 1
ATOM 1486 N N . ASN B 1 33 ? -0.205 25.219 1.57 1 95.88 33 ASN B N 1
ATOM 1487 C CA . ASN B 1 33 ? 0.802 26.156 1.088 1 95.88 33 ASN B CA 1
ATOM 1488 C C . ASN B 1 33 ? 2.115 25.453 0.763 1 95.88 33 ASN B C 1
ATOM 1490 O O . ASN B 1 33 ? 3.006 26.031 0.147 1 95.88 33 ASN B O 1
ATOM 1494 N N . ILE B 1 34 ? 2.162 24.203 1.137 1 95.75 34 ILE B N 1
ATOM 1495 C CA . ILE B 1 34 ? 3.445 23.516 1.061 1 95.75 34 ILE B CA 1
ATOM 1496 C C . ILE B 1 34 ? 3.418 22.5 -0.079 1 95.75 34 ILE B C 1
ATOM 1498 O O . ILE B 1 34 ? 4.465 22.125 -0.615 1 95.75 34 ILE B O 1
ATOM 1502 N N . THR B 1 35 ? 2.26 22.062 -0.471 1 96.31 35 THR B N 1
ATOM 1503 C CA . THR B 1 35 ? 2.15 21.016 -1.489 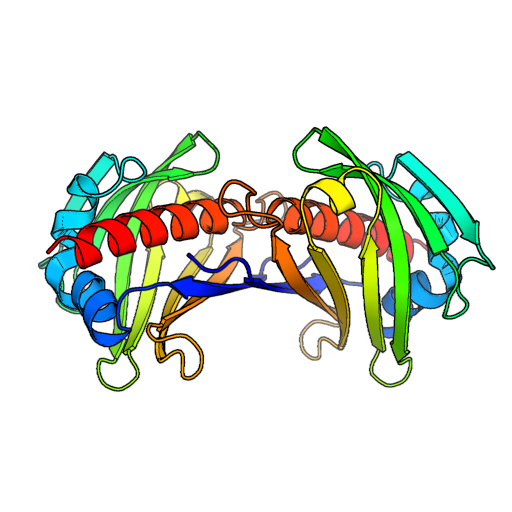1 96.31 35 THR B CA 1
ATOM 1504 C C . THR B 1 35 ? 1.089 21.391 -2.523 1 96.31 35 THR B C 1
ATOM 1506 O O . THR B 1 35 ? 0.065 21.984 -2.186 1 96.31 35 THR B O 1
ATOM 1509 N N . ASP B 1 36 ? 1.28 20.906 -3.74 1 94 36 ASP B N 1
ATOM 1510 C CA . ASP B 1 36 ? 0.291 21.109 -4.797 1 94 36 ASP B CA 1
ATOM 1511 C C . ASP B 1 36 ? -0.755 19.984 -4.785 1 94 36 ASP B C 1
ATOM 1513 O O . ASP B 1 36 ? -1.722 20.031 -5.551 1 94 36 ASP B O 1
ATOM 1517 N N . GLN B 1 37 ? -0.621 19.047 -3.887 1 95.31 37 GLN B N 1
ATOM 1518 C CA . GLN B 1 37 ? -1.568 17.938 -3.799 1 95.31 37 GLN B CA 1
ATOM 1519 C C . GLN B 1 37 ? -2.852 18.359 -3.094 1 95.31 37 GLN B C 1
ATOM 1521 O O . GLN B 1 37 ? -3.881 17.703 -3.207 1 95.31 37 GLN B O 1
ATOM 1526 N N . VAL B 1 38 ? -2.703 19.406 -2.289 1 96.62 38 VAL B N 1
ATOM 1527 C CA . VAL B 1 38 ? -3.84 19.953 -1.556 1 96.62 38 VAL B CA 1
ATOM 1528 C C . VAL B 1 38 ? -4.184 21.344 -2.09 1 96.62 38 VAL B C 1
ATOM 1530 O O . VAL B 1 38 ? -3.355 22.25 -2.041 1 96.62 38 VAL B O 1
ATOM 1533 N N . HIS B 1 39 ? -5.383 21.469 -2.504 1 95.62 39 HIS B N 1
ATOM 1534 C CA . HIS B 1 39 ? -5.781 22.719 -3.15 1 95.62 39 HIS B CA 1
ATOM 1535 C C . HIS B 1 39 ? -6.48 23.641 -2.166 1 95.62 39 HIS B C 1
ATOM 1537 O O . HIS B 1 39 ? -6.355 24.859 -2.268 1 95.62 39 HIS B O 1
ATOM 1543 N N . HIS B 1 40 ? -7.262 22.984 -1.347 1 95.44 40 HIS B N 1
ATOM 1544 C CA . HIS B 1 40 ? -8 23.797 -0.384 1 95.44 40 HIS B CA 1
ATOM 1545 C C . HIS B 1 40 ? -8.18 23.047 0.936 1 95.44 40 HIS B C 1
ATOM 1547 O O . HIS B 1 40 ? -8.453 21.844 0.945 1 95.44 40 HIS B O 1
ATOM 1553 N N . GLY B 1 41 ? -7.961 23.797 2.014 1 96.44 41 GLY B N 1
ATOM 1554 C CA . GLY B 1 41 ? -8.266 23.312 3.357 1 96.44 41 GLY B CA 1
ATOM 1555 C C . GLY B 1 41 ? -8.898 24.391 4.23 1 96.44 41 GLY B C 1
ATOM 1556 O O . GLY B 1 41 ? -8.5 25.547 4.188 1 96.44 41 GLY B O 1
ATOM 1557 N N . LYS B 1 42 ? -9.906 23.984 4.961 1 96.56 42 LYS B N 1
ATOM 1558 C CA . LYS B 1 42 ? -10.523 24.891 5.922 1 96.56 42 LYS B CA 1
ATOM 1559 C C . LYS B 1 42 ? -11.117 24.125 7.098 1 96.56 42 LYS B C 1
ATOM 1561 O O . LYS B 1 42 ? -11.453 22.953 6.977 1 96.56 42 LYS B O 1
ATOM 1566 N N . VAL B 1 43 ? -11.297 24.844 8.156 1 97.56 43 VAL B N 1
ATOM 1567 C CA . VAL B 1 43 ? -11.945 24.25 9.328 1 97.56 43 VAL B CA 1
ATOM 1568 C C . VAL B 1 43 ? -13.453 24.188 9.109 1 97.56 43 VAL B C 1
ATOM 1570 O O . VAL B 1 43 ? -14.062 25.188 8.703 1 97.56 43 VAL B O 1
ATOM 1573 N N . HIS B 1 44 ? -13.977 23.031 9.281 1 97.44 44 HIS B N 1
ATOM 1574 C CA . HIS B 1 44 ? -15.422 22.875 9.227 1 97.44 44 HIS B CA 1
ATOM 1575 C C . HIS B 1 44 ? -16.047 23.047 10.609 1 97.44 44 HIS B C 1
ATOM 1577 O O . HIS B 1 44 ? -17.078 23.719 10.742 1 97.44 44 HIS B O 1
ATOM 1583 N N . GLU B 1 45 ? -15.43 22.453 11.602 1 96.94 45 GLU B N 1
ATOM 1584 C CA . GLU B 1 45 ? -15.82 22.547 13.008 1 96.94 45 GLU B CA 1
ATOM 1585 C C . GLU B 1 45 ? -14.594 22.594 13.914 1 96.94 45 GLU B C 1
ATOM 1587 O O . GLU B 1 45 ? -13.633 21.844 13.703 1 96.94 45 GLU B O 1
ATOM 1592 N N . GLY B 1 46 ? -14.648 23.453 15.031 1 95.94 46 GLY B N 1
ATOM 1593 C CA . GLY B 1 46 ? -13.531 23.562 15.953 1 95.94 46 GLY B CA 1
ATOM 1594 C C . GLY B 1 46 ? -12.398 24.406 15.422 1 95.94 46 GLY B C 1
ATOM 1595 O O . GLY B 1 46 ? -12.625 25.469 14.844 1 95.94 46 GLY B O 1
ATOM 1596 N N . ASP B 1 47 ? -11.266 23.938 15.789 1 94.56 47 ASP B N 1
ATOM 1597 C CA . ASP B 1 47 ? -10.047 24.578 15.312 1 94.56 47 ASP B CA 1
ATOM 1598 C C . ASP B 1 47 ? -9.164 23.594 14.555 1 94.56 47 ASP B C 1
ATOM 1600 O O . ASP B 1 47 ? -9.633 22.547 14.102 1 94.56 47 ASP B O 1
ATOM 1604 N N . TRP B 1 48 ? -8.203 23.703 14.094 1 93.38 48 TRP B N 1
ATOM 1605 C CA . TRP B 1 48 ? -7.34 22.875 13.266 1 93.38 48 TRP B CA 1
ATOM 1606 C C . TRP B 1 48 ? -6.797 21.688 14.055 1 93.38 48 TRP B C 1
ATOM 1608 O O . TRP B 1 48 ? -6.723 20.578 13.531 1 93.38 48 TRP B O 1
ATOM 1618 N N . HIS B 1 49 ? -6.566 21.844 15.328 1 94.38 49 HIS B N 1
ATOM 1619 C CA . HIS B 1 49 ? -5.629 20.891 15.898 1 94.38 49 HIS B CA 1
ATOM 1620 C C . HIS B 1 49 ? -6.219 20.203 17.125 1 94.38 49 HIS B C 1
ATOM 1622 O O . HIS B 1 49 ? -5.707 19.188 17.578 1 94.38 49 HIS B O 1
ATOM 1628 N N . THR B 1 50 ? -7.34 20.703 17.641 1 92.69 50 THR B N 1
ATOM 1629 C CA . THR B 1 50 ? -7.941 20.062 18.797 1 92.69 50 THR B CA 1
ATOM 1630 C C . THR B 1 50 ? -8.734 18.828 18.391 1 92.69 50 THR B C 1
ATOM 1632 O O . THR B 1 50 ? -9.383 18.812 17.344 1 92.69 50 THR B O 1
ATOM 1635 N N . LEU B 1 51 ? -8.672 17.75 19.234 1 94.25 51 LEU B N 1
ATOM 1636 C CA . LEU B 1 51 ? -9.445 16.531 18.969 1 94.25 51 LEU B CA 1
ATOM 1637 C C . LEU B 1 51 ? -10.922 16.859 18.797 1 94.25 51 LEU B C 1
ATOM 1639 O O . LEU B 1 51 ? -11.484 17.641 19.578 1 94.25 51 LEU B O 1
ATOM 1643 N N . GLY B 1 52 ? -11.516 16.344 17.844 1 91.56 52 GLY B N 1
ATOM 1644 C CA . GLY B 1 52 ? -12.914 16.609 17.547 1 91.56 52 GLY B CA 1
ATOM 1645 C C . GLY B 1 52 ? -13.109 17.641 16.453 1 91.56 52 GLY B C 1
ATOM 1646 O O . GLY B 1 52 ? -14.195 17.734 15.875 1 91.56 52 GLY B O 1
ATOM 1647 N N . SER B 1 53 ? -12.07 18.469 16.219 1 96.5 53 SER B N 1
ATOM 1648 C CA . SER B 1 53 ? -12.141 19.406 15.102 1 96.5 53 SER B CA 1
ATOM 1649 C C . SER B 1 53 ? -12.242 18.688 13.766 1 96.5 53 SER B C 1
ATOM 1651 O O . SER B 1 53 ? -11.648 17.609 13.594 1 96.5 53 SER B O 1
ATOM 1653 N N . VAL B 1 54 ? -13.023 19.25 12.875 1 98.19 54 VAL B N 1
ATOM 1654 C CA . VAL B 1 54 ? -13.234 18.688 11.547 1 98.19 54 VAL B CA 1
ATOM 1655 C C . VAL B 1 54 ? -12.672 19.641 10.492 1 98.19 54 VAL B C 1
ATOM 1657 O O . VAL B 1 54 ? -12.93 20.844 10.531 1 98.19 54 VAL B O 1
ATOM 1660 N N . ARG B 1 55 ? -11.906 19.094 9.578 1 98.12 55 ARG B N 1
ATOM 1661 C CA . ARG B 1 55 ? -11.328 19.859 8.477 1 98.12 55 ARG B CA 1
ATOM 1662 C C . ARG B 1 55 ? -11.891 19.406 7.137 1 98.12 55 ARG B C 1
ATOM 1664 O O . ARG B 1 55 ? -12.078 18.203 6.91 1 98.12 55 ARG B O 1
ATOM 1671 N N . ASP B 1 56 ? -12.195 20.375 6.297 1 98.19 56 ASP B N 1
ATOM 1672 C CA . ASP B 1 56 ? -12.562 20.125 4.906 1 98.19 56 ASP B CA 1
ATOM 1673 C C . ASP B 1 56 ? -11.344 20.219 3.992 1 98.19 56 ASP B C 1
ATOM 1675 O O . ASP B 1 56 ? -10.68 21.25 3.932 1 98.19 56 ASP B O 1
ATOM 1679 N N . TRP B 1 57 ? -11.109 19.188 3.281 1 98.19 57 TRP B N 1
ATOM 1680 C CA . TRP B 1 57 ? -9.961 19.172 2.383 1 98.19 57 TRP B CA 1
ATOM 1681 C C . T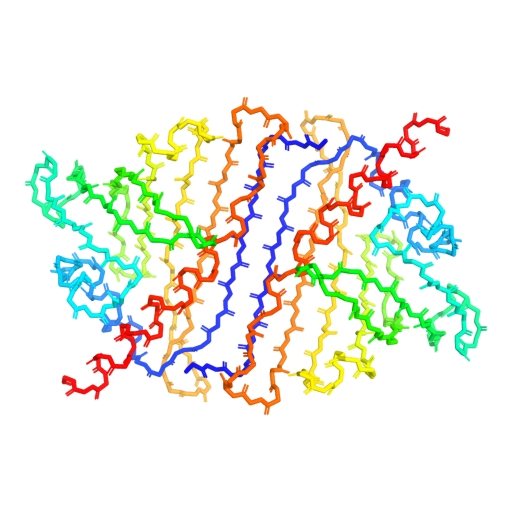RP B 1 57 ? -10.406 18.953 0.939 1 98.19 57 TRP B C 1
ATOM 1683 O O . TRP B 1 57 ? -11.352 18.203 0.677 1 98.19 57 TRP B O 1
ATOM 1693 N N . THR B 1 58 ? -9.797 19.609 0.021 1 98.44 58 THR B N 1
ATOM 1694 C CA . THR B 1 58 ? -9.836 19.328 -1.408 1 98.44 58 THR B CA 1
ATOM 1695 C C . THR B 1 58 ? -8.453 18.953 -1.923 1 98.44 58 THR B C 1
ATOM 1697 O O . THR B 1 58 ? -7.512 19.734 -1.814 1 98.44 58 THR B O 1
ATOM 1700 N N . TYR B 1 59 ? -8.336 17.797 -2.436 1 97.94 59 TYR B N 1
ATOM 1701 C CA . TYR B 1 59 ? -7.031 17.312 -2.883 1 97.94 59 TYR B CA 1
ATOM 1702 C C . TYR B 1 59 ? -7.164 16.453 -4.133 1 97.94 59 TYR B C 1
ATOM 1704 O O . TYR B 1 59 ? -8.273 16.219 -4.609 1 97.94 59 TYR B O 1
ATOM 1712 N N . VAL B 1 60 ? -6.02 16.078 -4.691 1 96.19 60 VAL B N 1
ATOM 1713 C CA . VAL B 1 60 ? -6.016 15.297 -5.926 1 96.19 60 VAL B CA 1
ATOM 1714 C C . VAL B 1 60 ? -5.477 13.898 -5.648 1 96.19 60 VAL B C 1
ATOM 1716 O O . VAL B 1 60 ? -4.395 13.742 -5.078 1 96.19 60 VAL B O 1
ATOM 1719 N N . ILE B 1 61 ? -6.281 12.898 -6.023 1 93.5 61 ILE B N 1
ATOM 1720 C CA . ILE B 1 61 ? -5.898 11.492 -5.945 1 93.5 61 ILE B CA 1
ATOM 1721 C C . ILE B 1 61 ? -6.031 10.844 -7.324 1 93.5 61 ILE B C 1
ATOM 1723 O O . ILE B 1 61 ? -7.102 10.891 -7.941 1 93.5 61 ILE B O 1
ATOM 1727 N N . ASP B 1 62 ? -4.961 10.227 -7.801 1 88.31 62 ASP B N 1
ATOM 1728 C CA . ASP B 1 62 ? -4.965 9.57 -9.102 1 88.31 62 ASP B CA 1
ATOM 1729 C C . ASP B 1 62 ? -5.508 10.5 -10.188 1 88.31 62 ASP B C 1
ATOM 1731 O O . ASP B 1 62 ? -6.352 10.094 -10.992 1 88.31 62 ASP B O 1
ATOM 1735 N N . GLY B 1 63 ? -5.234 11.727 -10.102 1 89.94 63 GLY B N 1
ATOM 1736 C CA . GLY B 1 63 ? -5.574 12.703 -11.117 1 89.94 63 GLY B CA 1
ATOM 1737 C C . GLY B 1 63 ? -6.977 13.258 -10.969 1 89.94 63 GLY B C 1
ATOM 1738 O O . GLY B 1 63 ? -7.41 14.094 -11.766 1 89.94 63 GLY B O 1
ATOM 1739 N N . GLU B 1 64 ? -7.68 12.883 -9.93 1 94.31 64 GLU B N 1
ATOM 1740 C CA . GLU B 1 64 ? -9.047 13.344 -9.734 1 94.31 64 GLU B CA 1
ATOM 1741 C C . GLU B 1 64 ? -9.172 14.195 -8.477 1 94.31 64 GLU B C 1
ATOM 1743 O O . GLU B 1 64 ? -8.641 13.844 -7.426 1 94.31 64 GLU B O 1
ATOM 1748 N N . VAL B 1 65 ? -9.922 15.297 -8.672 1 97.25 65 VAL B N 1
ATOM 1749 C CA . VAL B 1 65 ? -10.219 16.141 -7.523 1 97.25 65 VAL B CA 1
ATOM 1750 C C . VAL B 1 65 ? -11.109 15.383 -6.535 1 97.25 65 VAL B C 1
ATOM 1752 O O . VAL B 1 65 ? -12.117 14.789 -6.926 1 97.25 65 VAL B O 1
ATOM 1755 N N . THR B 1 66 ? -10.719 15.375 -5.273 1 98.06 66 THR B N 1
ATOM 1756 C CA . THR B 1 66 ? -11.422 14.656 -4.211 1 98.06 66 THR B CA 1
ATOM 1757 C C . THR B 1 66 ? -11.695 15.578 -3.025 1 98.06 66 THR B C 1
ATOM 1759 O O . THR B 1 66 ? -10.797 16.297 -2.562 1 98.06 66 THR B O 1
ATOM 1762 N N . GLN B 1 67 ? -12.867 15.594 -2.611 1 98.44 67 GLN B N 1
ATOM 1763 C CA . GLN B 1 67 ? -13.242 16.359 -1.425 1 98.44 67 GLN B CA 1
ATOM 1764 C C . GLN B 1 67 ? -13.641 15.43 -0.279 1 98.44 67 GLN B C 1
ATOM 1766 O O . GLN B 1 67 ? -14.336 14.43 -0.493 1 98.44 67 GLN B O 1
ATOM 1771 N N . ALA B 1 68 ? -13.219 15.789 0.928 1 98.31 68 ALA B N 1
ATOM 1772 C CA . ALA B 1 68 ? -13.562 14.977 2.092 1 98.31 68 ALA B CA 1
ATOM 1773 C C . ALA B 1 68 ? -13.383 15.766 3.385 1 98.31 68 ALA B C 1
ATOM 1775 O O . ALA B 1 68 ? -12.758 16.828 3.389 1 98.31 68 ALA B O 1
ATOM 1776 N N . LYS B 1 69 ? -13.969 15.266 4.402 1 98.56 69 LYS B N 1
ATOM 1777 C CA . LYS B 1 69 ? -13.75 15.766 5.754 1 98.56 69 LYS B CA 1
ATOM 1778 C C . LYS B 1 69 ? -12.836 14.828 6.547 1 98.56 69 LYS B C 1
ATOM 1780 O O . LYS B 1 69 ? -12.859 13.609 6.344 1 98.56 69 LYS B O 1
ATOM 1785 N N . GLU B 1 70 ? -12.086 15.453 7.379 1 98.19 70 GLU B N 1
ATOM 1786 C CA . GLU B 1 70 ? -11.156 14.688 8.203 1 98.19 70 GLU B CA 1
ATOM 1787 C C . GLU B 1 70 ? -11.258 15.102 9.672 1 98.19 70 GLU B C 1
ATOM 1789 O O . GLU B 1 70 ? -11.414 16.281 9.984 1 98.19 70 GLU B O 1
ATOM 1794 N N . LYS B 1 71 ? -11.156 14.109 10.523 1 98 71 LYS B N 1
ATOM 1795 C CA . LYS B 1 71 ? -11.133 14.344 11.961 1 98 71 LYS B CA 1
ATOM 1796 C C . LYS B 1 71 ? -10.062 13.5 12.641 1 98 71 LYS B C 1
ATOM 1798 O O . LYS B 1 71 ? -9.953 12.297 12.391 1 98 71 LYS B O 1
ATOM 1803 N N . PHE B 1 72 ? -9.312 14.141 13.578 1 97.06 72 PHE B N 1
ATOM 1804 C CA . PHE B 1 72 ? -8.359 13.375 14.359 1 97.06 72 PHE B CA 1
ATOM 1805 C C . PHE B 1 72 ? -9.055 12.609 15.477 1 97.06 72 PHE B C 1
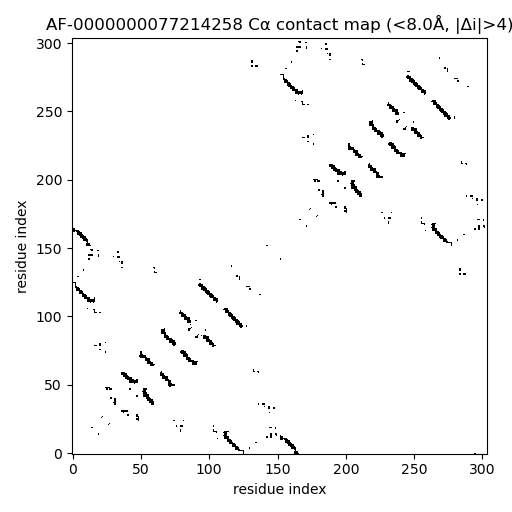ATOM 1807 O O . PHE B 1 72 ? -9.883 13.172 16.203 1 97.06 72 PHE B O 1
ATOM 1814 N N . GLU B 1 73 ? -8.672 11.391 15.562 1 96.62 73 GLU B N 1
ATOM 1815 C CA . GLU B 1 73 ? -9.188 10.562 16.641 1 96.62 73 GLU B CA 1
ATOM 1816 C C . GLU B 1 73 ? -8.141 10.375 17.734 1 96.62 73 GLU B C 1
ATOM 1818 O O . GLU B 1 73 ? -8.484 10.211 18.906 1 96.62 73 GLU B O 1
ATOM 1823 N N . VAL B 1 74 ? -6.945 10.359 17.453 1 97.25 74 VAL B N 1
ATOM 1824 C CA . VAL B 1 74 ? -5.84 10.164 18.391 1 97.25 74 VAL B CA 1
ATOM 1825 C C . VAL B 1 74 ? -4.676 11.07 18 1 97.25 74 VAL B C 1
ATOM 1827 O O . VAL B 1 74 ? -4.336 11.195 16.828 1 97.25 74 VAL B O 1
ATOM 1830 N N . VAL B 1 75 ? -4.203 11.781 18.938 1 97.06 75 VAL B N 1
ATOM 1831 C CA . VAL B 1 75 ? -2.916 12.461 18.828 1 97.06 75 VAL B CA 1
ATOM 1832 C C . VAL B 1 75 ? -2.018 12.047 20 1 97.06 75 VAL B C 1
ATOM 1834 O O . VAL B 1 75 ? -2.207 12.5 21.125 1 97.06 75 VAL B O 1
ATOM 1837 N N . ASP B 1 76 ? -1.133 11.195 19.734 1 97.69 76 ASP B N 1
ATOM 1838 C CA . ASP B 1 76 ? -0.232 10.648 20.75 1 97.69 76 ASP B CA 1
ATOM 1839 C C . ASP B 1 76 ? 1.181 11.203 20.578 1 97.69 76 ASP B C 1
ATOM 1841 O O . ASP B 1 76 ? 1.986 10.656 19.828 1 97.69 76 ASP B O 1
ATOM 1845 N N . GLU B 1 77 ? 1.501 12.242 21.25 1 95.56 77 GLU B N 1
ATOM 1846 C CA . GLU B 1 77 ? 2.789 12.922 21.125 1 95.56 77 GLU B CA 1
ATOM 1847 C C . GLU B 1 77 ? 3.932 12.016 21.594 1 95.56 77 GLU B C 1
ATOM 1849 O O . GLU B 1 77 ? 5.016 12.039 21 1 95.56 77 GLU B O 1
ATOM 1854 N N . ASP B 1 78 ? 3.707 11.258 22.594 1 96.69 78 ASP B N 1
ATOM 1855 C CA . ASP B 1 78 ? 4.75 10.406 23.156 1 96.69 78 ASP B CA 1
ATOM 1856 C C . ASP B 1 78 ? 5.215 9.352 22.156 1 96.69 78 ASP B C 1
ATOM 1858 O O . ASP B 1 78 ? 6.414 9.102 22.016 1 96.69 78 ASP B O 1
ATOM 1862 N N . ASN B 1 79 ? 4.289 8.805 21.391 1 97.5 79 ASN B N 1
ATOM 1863 C CA . ASN B 1 79 ? 4.617 7.758 20.422 1 97.5 79 ASN B CA 1
ATOM 1864 C C . ASN B 1 79 ? 4.621 8.297 19 1 97.5 79 ASN B C 1
ATOM 1866 O O . ASN B 1 79 ? 4.801 7.543 18.047 1 97.5 79 ASN B O 1
ATOM 1870 N N . LYS B 1 80 ? 4.375 9.555 18.859 1 98.31 80 LYS B N 1
ATOM 1871 C CA . LYS B 1 80 ? 4.352 10.266 17.594 1 98.31 80 LYS B CA 1
ATOM 1872 C C . LYS B 1 80 ? 3.41 9.586 16.594 1 98.31 80 LYS B C 1
ATOM 1874 O O . LYS B 1 80 ? 3.816 9.242 15.484 1 98.31 80 LYS B O 1
ATOM 1879 N N . THR B 1 81 ? 2.217 9.438 17.016 1 98.56 81 THR B N 1
ATOM 1880 C CA . THR B 1 81 ? 1.178 8.773 16.234 1 98.56 81 THR B CA 1
ATOM 1881 C C . THR B 1 81 ? -0.068 9.648 16.141 1 98.56 81 THR B C 1
ATOM 1883 O O . THR B 1 81 ? -0.5 10.234 17.125 1 98.56 81 THR B O 1
ATOM 1886 N N . ILE B 1 82 ? -0.582 9.781 14.961 1 98.12 82 ILE B N 1
ATOM 1887 C CA . ILE B 1 82 ? -1.856 10.445 14.711 1 98.12 82 ILE B CA 1
ATOM 1888 C C . ILE B 1 82 ? -2.799 9.492 13.977 1 98.12 82 ILE B C 1
ATOM 1890 O O . ILE B 1 82 ? -2.395 8.828 13.023 1 98.12 82 ILE B O 1
ATOM 1894 N N . VAL B 1 83 ? -4.016 9.344 14.453 1 98.38 83 VAL B N 1
ATOM 1895 C CA . VAL B 1 83 ? -5.062 8.594 13.766 1 98.38 83 VAL B CA 1
ATOM 1896 C C . VAL B 1 83 ? -6.176 9.547 13.328 1 98.38 83 VAL B C 1
ATOM 1898 O O . VAL B 1 83 ? -6.656 10.359 14.125 1 98.38 83 VAL B O 1
ATOM 1901 N N . ALA B 1 84 ? -6.531 9.453 12.125 1 98.38 84 ALA B N 1
ATOM 1902 C CA . ALA B 1 84 ? -7.602 10.281 11.578 1 98.38 84 ALA B CA 1
ATOM 1903 C C . ALA B 1 84 ? -8.641 9.43 10.852 1 98.38 84 ALA B C 1
ATOM 1905 O O . ALA B 1 84 ? -8.297 8.43 10.219 1 98.38 84 ALA B O 1
ATOM 1906 N N . ILE B 1 85 ? -9.836 9.898 10.906 1 98.62 85 ILE B N 1
ATOM 1907 C CA . ILE B 1 85 ? -10.891 9.336 10.07 1 98.62 85 ILE B CA 1
ATOM 1908 C C . ILE B 1 85 ? -11.227 10.312 8.938 1 98.62 85 ILE B C 1
ATOM 1910 O O . ILE B 1 85 ? -11.352 11.516 9.164 1 98.62 85 ILE B O 1
ATOM 1914 N N . VAL B 1 86 ? -11.25 9.805 7.766 1 98.69 86 VAL B N 1
ATOM 1915 C CA . VAL B 1 86 ? -11.664 10.57 6.59 1 98.69 86 VAL B CA 1
ATOM 1916 C C . VAL B 1 86 ? -13.078 10.156 6.18 1 98.69 86 VAL B C 1
ATOM 1918 O O . VAL B 1 86 ? -13.359 8.969 6.004 1 98.69 86 VAL B O 1
ATOM 1921 N N . PHE B 1 87 ? -13.914 11.172 6.008 1 98.44 87 PHE B N 1
ATOM 1922 C CA . PHE B 1 87 ? -15.32 10.82 5.805 1 98.44 87 PHE B CA 1
ATOM 1923 C C . PHE B 1 87 ? -16.031 11.891 4.996 1 98.44 87 PHE B C 1
ATOM 1925 O O . PHE B 1 87 ? -15.414 12.852 4.543 1 98.44 87 PHE B O 1
ATOM 1932 N N . ASP B 1 88 ? -17.172 11.672 4.613 1 98.19 88 ASP B N 1
ATOM 1933 C CA . ASP B 1 88 ? -18.031 12.594 3.883 1 98.19 88 ASP B CA 1
ATOM 1934 C C . ASP B 1 88 ? -17.453 12.93 2.514 1 98.19 88 ASP B C 1
ATOM 1936 O O . ASP B 1 88 ? -16.453 12.336 2.098 1 98.19 88 ASP B O 1
ATOM 1940 N N . GLY B 1 89 ? -18.156 13.68 1.705 1 97.94 89 GLY B N 1
ATOM 1941 C CA . GLY B 1 89 ? -17.734 14.047 0.366 1 97.94 89 GLY B CA 1
ATOM 1942 C C . GLY B 1 89 ? -17.562 12.852 -0.559 1 97.94 89 GLY B C 1
ATOM 1943 O O . GLY B 1 89 ? -18.391 11.938 -0.54 1 97.94 89 GLY B O 1
ATOM 1944 N N . ASP B 1 90 ? -16.484 12.922 -1.35 1 98.06 90 ASP B N 1
ATOM 1945 C CA . ASP B 1 90 ? -16.234 11.852 -2.311 1 98.06 90 ASP B CA 1
ATOM 1946 C C . ASP B 1 90 ? -15.812 10.562 -1.604 1 98.06 90 ASP B C 1
ATOM 1948 O O . ASP B 1 90 ? -16.078 9.469 -2.096 1 98.06 90 ASP B O 1
ATOM 1952 N N . VAL B 1 91 ? -15.227 10.688 -0.457 1 98.25 91 VAL B N 1
ATOM 1953 C CA . VAL B 1 91 ? -14.742 9.539 0.294 1 98.25 91 VAL B CA 1
ATOM 1954 C C . VAL B 1 91 ? -15.922 8.789 0.916 1 98.25 91 VAL B C 1
ATOM 1956 O O . VAL B 1 91 ? -15.969 7.555 0.878 1 98.25 91 VAL B O 1
ATOM 1959 N N . GLY B 1 92 ? -16.828 9.508 1.385 1 98.31 92 GLY B N 1
ATOM 1960 C CA . GLY B 1 92 ? -18 8.898 2.01 1 98.31 92 GLY B CA 1
ATOM 1961 C C . GLY B 1 92 ? -18.859 8.125 1.034 1 98.31 92 GLY B C 1
ATOM 1962 O O . GLY B 1 92 ? -19.641 7.254 1.439 1 98.31 92 GLY B O 1
ATOM 1963 N N . LYS B 1 93 ? -18.781 8.445 -0.221 1 98.12 93 LYS B N 1
ATOM 1964 C CA . LYS B 1 93 ? -19.531 7.746 -1.251 1 98.12 93 LYS B CA 1
ATOM 1965 C C . LYS B 1 93 ? -18.891 6.41 -1.601 1 98.12 93 LYS B C 1
ATOM 1967 O O . LYS B 1 93 ? -19.516 5.551 -2.223 1 98.12 93 LYS B O 1
ATOM 1972 N N . LYS B 1 94 ? -17.688 6.227 -1.16 1 98.19 94 LYS B N 1
ATOM 1973 C CA . LYS B 1 94 ? -16.938 5.055 -1.605 1 98.19 94 LYS B CA 1
ATOM 1974 C C . LYS B 1 94 ? -16.625 4.121 -0.439 1 98.19 94 LYS B C 1
ATOM 1976 O O . LYS B 1 94 ? -16.609 2.898 -0.606 1 98.19 94 LYS B O 1
ATOM 1981 N N . TYR B 1 95 ? -16.453 4.695 0.72 1 98.75 95 TYR B N 1
ATOM 1982 C CA . TYR B 1 95 ? -15.984 3.895 1.846 1 98.75 95 TYR B CA 1
ATOM 1983 C C . TYR B 1 95 ? -16.844 4.129 3.08 1 98.75 95 TYR B C 1
ATOM 1985 O O . TYR B 1 95 ? -17.141 5.277 3.426 1 98.75 95 TYR B O 1
ATOM 1993 N N . LYS B 1 96 ? -17.219 3.076 3.754 1 98.56 96 LYS B N 1
ATOM 1994 C CA . LYS B 1 96 ? -17.875 3.162 5.055 1 98.56 96 LYS B CA 1
ATOM 1995 C C . LYS B 1 96 ? -16.891 3.578 6.141 1 98.56 96 LYS B C 1
ATOM 1997 O O . LYS B 1 96 ? -17.266 4.266 7.098 1 98.56 96 LYS B O 1
ATOM 2002 N N . LEU B 1 97 ? -15.688 3.119 5.914 1 98.81 97 LEU B N 1
ATOM 2003 C CA . LEU B 1 97 ? -14.586 3.451 6.812 1 98.81 97 LEU B CA 1
ATOM 2004 C C . LEU B 1 97 ? -13.32 3.76 6.023 1 98.81 97 LEU B C 1
ATOM 2006 O O . LEU B 1 97 ? -12.945 3.01 5.117 1 98.81 97 LEU B O 1
ATOM 2010 N N . LEU B 1 98 ? -12.711 4.777 6.348 1 98.88 98 LEU B N 1
ATOM 2011 C CA . LEU B 1 98 ? -11.352 5.109 5.914 1 98.88 98 LEU B CA 1
ATOM 2012 C C . LEU B 1 98 ? -10.57 5.781 7.039 1 98.88 98 LEU B C 1
ATOM 2014 O O . LEU B 1 98 ? -10.742 6.977 7.293 1 98.88 98 LEU B O 1
ATOM 2018 N N . GLN B 1 99 ? -9.805 4.984 7.688 1 98.94 99 GLN B N 1
ATOM 2019 C CA . GLN B 1 99 ? -8.992 5.461 8.797 1 98.94 99 GLN B CA 1
ATOM 2020 C C . GLN B 1 99 ? -7.512 5.484 8.422 1 98.94 99 GLN B C 1
ATOM 2022 O O . GLN B 1 99 ? -6.98 4.5 7.906 1 98.94 99 GLN B O 1
ATOM 2027 N N . VAL B 1 100 ? -6.875 6.582 8.664 1 98.81 100 VAL B N 1
ATOM 2028 C CA . VAL B 1 100 ? -5.465 6.754 8.328 1 98.81 100 VAL B CA 1
ATOM 2029 C C . VAL B 1 100 ? -4.652 6.984 9.594 1 98.81 100 VAL B C 1
ATOM 2031 O O . VAL B 1 100 ? -5.02 7.812 10.438 1 98.81 100 VAL B O 1
ATOM 2034 N N . THR B 1 101 ? -3.602 6.285 9.758 1 98.88 101 THR B N 1
ATOM 2035 C CA . THR B 1 101 ? -2.668 6.461 10.859 1 98.88 101 THR B CA 1
ATOM 2036 C C . THR B 1 101 ? -1.298 6.898 10.352 1 98.88 101 THR B C 1
ATOM 2038 O O . THR B 1 101 ? -0.773 6.316 9.398 1 98.88 101 THR B O 1
ATOM 2041 N N . LEU B 1 102 ? -0.801 7.891 10.906 1 98.75 102 LEU B N 1
ATOM 2042 C CA . LEU B 1 102 ? 0.588 8.305 10.742 1 98.75 102 LEU B CA 1
ATOM 2043 C C . LEU B 1 102 ? 1.415 7.945 11.969 1 98.75 102 LEU B C 1
ATOM 2045 O O . LEU B 1 102 ? 1.079 8.344 13.086 1 98.75 102 LEU B O 1
ATOM 2049 N N . GLN B 1 103 ? 2.445 7.227 11.797 1 98.88 103 GLN B N 1
ATOM 2050 C CA . GLN B 1 103 ? 3.4 6.902 12.852 1 98.88 103 GLN B CA 1
ATOM 2051 C C . GLN B 1 103 ? 4.824 7.266 12.438 1 98.88 103 GLN B C 1
ATOM 2053 O O . GLN B 1 103 ? 5.25 6.941 11.32 1 98.88 103 GLN B O 1
ATOM 2058 N N . LEU B 1 104 ? 5.516 7.871 13.367 1 98.44 104 LEU B N 1
ATOM 2059 C CA . LEU B 1 104 ? 6.895 8.266 13.102 1 98.44 104 LEU B CA 1
ATOM 2060 C C . LEU B 1 104 ? 7.848 7.648 14.117 1 98.44 104 LEU B C 1
ATOM 2062 O O . LEU B 1 104 ? 7.559 7.629 15.312 1 98.44 104 LEU B O 1
ATOM 2066 N N . ASN B 1 105 ? 8.875 7.148 13.578 1 97.75 105 ASN B N 1
ATOM 2067 C CA . ASN B 1 105 ? 9.953 6.637 14.414 1 97.75 105 ASN B CA 1
ATOM 2068 C C . ASN B 1 105 ? 11.305 7.195 13.984 1 97.75 105 ASN B C 1
ATOM 2070 O O . ASN B 1 105 ? 11.523 7.473 12.805 1 97.75 105 ASN B O 1
ATOM 2074 N N . ASP B 1 106 ? 12.125 7.312 14.992 1 95.88 106 ASP B N 1
ATOM 2075 C CA . ASP B 1 106 ? 13.484 7.711 14.641 1 95.88 106 ASP B CA 1
ATOM 2076 C C . ASP B 1 106 ? 14.18 6.633 13.812 1 95.88 106 ASP B C 1
ATOM 2078 O O . ASP B 1 106 ? 14.023 5.441 14.078 1 95.88 106 ASP B O 1
ATOM 2082 N N . ASP B 1 107 ? 14.82 7.109 12.797 1 93.69 107 ASP B N 1
ATOM 2083 C CA . ASP B 1 107 ? 15.648 6.195 12.023 1 93.69 107 ASP B CA 1
ATOM 2084 C C . ASP B 1 107 ? 17.031 6.035 12.656 1 93.69 107 ASP B C 1
ATOM 2086 O O . ASP B 1 107 ? 17.906 6.887 12.484 1 93.69 107 ASP B O 1
ATOM 2090 N N . LYS B 1 108 ? 17.281 5.062 13.273 1 86.94 108 LYS B N 1
ATOM 2091 C CA . LYS B 1 108 ? 18.5 4.84 14.055 1 86.94 108 LYS B CA 1
ATOM 2092 C C . LYS B 1 108 ? 19.719 4.719 13.156 1 86.94 108 LYS B C 1
ATOM 2094 O O . LYS B 1 108 ? 20.844 5.02 13.57 1 86.94 108 LYS B O 1
ATOM 2099 N N . ASP B 1 109 ? 19.469 4.422 11.922 1 84.94 109 ASP B N 1
ATOM 2100 C CA . ASP B 1 109 ? 20.594 4.137 11.023 1 84.94 109 ASP B CA 1
ATOM 2101 C C . ASP B 1 109 ? 20.953 5.363 10.188 1 84.94 109 ASP B C 1
ATOM 2103 O O . ASP B 1 109 ? 22.094 5.516 9.766 1 84.94 109 ASP B O 1
ATOM 2107 N N . ASN B 1 110 ? 20.156 6.281 9.75 1 83.19 110 ASN B N 1
ATOM 2108 C CA . ASN B 1 110 ? 20.391 7.316 8.75 1 83.19 110 ASN B CA 1
ATOM 2109 C C . ASN B 1 110 ? 20.062 8.703 9.297 1 83.19 110 ASN B C 1
ATOM 2111 O O . ASN B 1 110 ? 20.062 9.688 8.547 1 83.19 110 ASN B O 1
ATOM 2115 N N . ASP B 1 111 ? 20.094 8.984 10.422 1 86.19 111 ASP B N 1
ATOM 2116 C CA . ASP B 1 111 ? 19.672 10.289 10.93 1 86.19 111 ASP B CA 1
ATOM 2117 C C . ASP B 1 111 ? 18.328 10.703 10.336 1 86.19 111 ASP B C 1
ATOM 2119 O O . ASP B 1 111 ? 18.062 10.438 9.164 1 86.19 111 ASP B O 1
ATOM 2123 N N . GLY B 1 112 ? 17.328 10.852 10.891 1 95.69 112 GLY B N 1
ATOM 2124 C CA . GLY B 1 112 ? 16 11.203 10.43 1 95.69 112 GLY B CA 1
ATOM 2125 C C . GLY B 1 112 ? 14.906 10.359 11.047 1 95.69 112 GLY B C 1
ATOM 2126 O O . GLY B 1 112 ? 14.945 10.055 12.242 1 95.69 112 GLY B O 1
ATOM 2127 N N . ALA B 1 113 ? 13.906 10.094 10.047 1 98.06 113 ALA B N 1
ATOM 2128 C CA . ALA B 1 113 ? 12.773 9.352 10.602 1 98.06 113 ALA B CA 1
ATOM 2129 C C . ALA B 1 113 ? 12.273 8.305 9.609 1 98.06 113 ALA B C 1
ATOM 2131 O O . ALA B 1 113 ? 12.586 8.359 8.422 1 98.06 113 ALA B O 1
ATOM 2132 N N . ILE B 1 114 ? 11.625 7.332 10.086 1 98.19 114 ILE B N 1
ATOM 2133 C CA . ILE B 1 114 ? 10.828 6.402 9.305 1 98.19 114 ILE B CA 1
ATOM 2134 C C . ILE B 1 114 ? 9.344 6.754 9.445 1 98.19 114 ILE B C 1
ATOM 2136 O O . ILE B 1 114 ? 8.82 6.812 10.555 1 98.19 114 ILE B O 1
ATOM 2140 N N . ILE B 1 115 ? 8.797 7.031 8.336 1 98.5 115 ILE B N 1
ATOM 2141 C CA . ILE B 1 115 ? 7.367 7.301 8.305 1 98.5 115 ILE B CA 1
ATOM 2142 C C . ILE B 1 115 ? 6.605 6.008 8.008 1 98.5 115 ILE B C 1
ATOM 2144 O O . ILE B 1 115 ? 7 5.23 7.133 1 98.5 115 ILE B O 1
ATOM 2148 N N . LYS B 1 116 ? 5.613 5.781 8.75 1 98.75 116 LYS B N 1
ATOM 2149 C CA . LYS B 1 116 ? 4.688 4.672 8.539 1 98.75 116 LYS B CA 1
ATOM 2150 C C . LYS B 1 116 ? 3.252 5.172 8.414 1 98.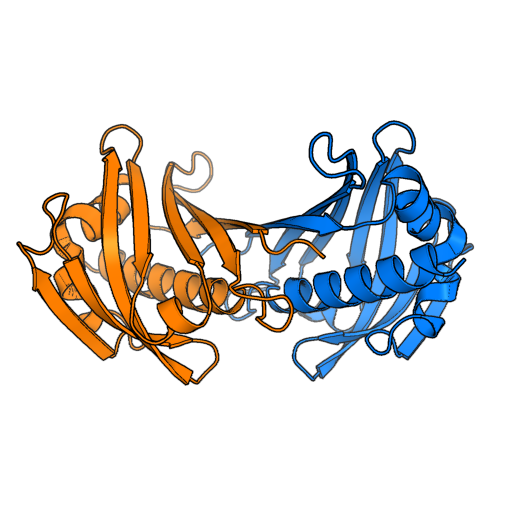75 116 LYS B C 1
ATOM 2152 O O . LYS B 1 116 ? 2.715 5.773 9.344 1 98.75 116 LYS B O 1
ATOM 2157 N N . TRP B 1 117 ? 2.635 4.922 7.219 1 98.88 117 TRP B N 1
ATOM 2158 C CA . TRP B 1 117 ? 1.213 5.168 7.004 1 98.88 117 TRP B CA 1
ATOM 2159 C C . TRP B 1 117 ? 0.423 3.863 7.059 1 98.88 117 TRP B C 1
ATOM 2161 O O . TRP B 1 117 ? 0.833 2.857 6.473 1 98.88 117 TRP B O 1
ATOM 2171 N N . ILE B 1 118 ? -0.655 3.895 7.754 1 98.94 118 ILE B N 1
ATOM 2172 C CA . ILE B 1 118 ? -1.573 2.764 7.82 1 98.94 118 ILE B CA 1
ATOM 2173 C C . ILE B 1 118 ? -2.967 3.203 7.375 1 98.94 118 ILE B C 1
ATOM 2175 O O . ILE B 1 118 ? -3.496 4.203 7.863 1 98.94 118 ILE B O 1
ATOM 2179 N N . ILE B 1 119 ? -3.533 2.508 6.453 1 98.94 119 ILE B N 1
ATOM 2180 C CA . ILE B 1 119 ? -4.906 2.756 6.027 1 98.94 119 ILE B CA 1
ATOM 2181 C C . ILE B 1 119 ? -5.773 1.538 6.34 1 98.94 119 ILE B C 1
ATOM 2183 O O . ILE B 1 119 ? -5.469 0.424 5.906 1 98.94 119 ILE B O 1
ATOM 2187 N N . GLU B 1 120 ? -6.746 1.713 7.098 1 98.88 120 GLU B N 1
ATOM 2188 C CA . GLU B 1 120 ? -7.816 0.734 7.262 1 98.88 120 GLU B CA 1
ATOM 2189 C C . GLU B 1 120 ? -9.102 1.198 6.574 1 98.88 120 GLU B C 1
ATOM 2191 O O . GLU B 1 120 ? -9.523 2.344 6.746 1 98.88 120 GLU B O 1
ATOM 2196 N N . TYR B 1 121 ? -9.711 0.257 5.809 1 98.81 121 TYR B N 1
ATOM 2197 C CA . TYR B 1 121 ? -10.859 0.717 5.039 1 98.81 121 TYR B CA 1
ATOM 2198 C C . TYR B 1 121 ? -11.938 -0.359 4.973 1 98.81 121 TYR B C 1
ATOM 2200 O O . TYR B 1 121 ? -11.664 -1.54 5.195 1 98.81 121 TYR B O 1
ATOM 2208 N N . GLU B 1 122 ? -13.125 0.071 4.801 1 98.75 122 GLU B N 1
ATOM 2209 C CA . GLU B 1 122 ? -14.289 -0.725 4.422 1 98.75 122 GLU B CA 1
ATOM 2210 C C . GLU B 1 122 ? -15.016 -0.103 3.236 1 98.75 122 GLU B C 1
ATOM 2212 O O . GLU B 1 122 ? -15.562 0.998 3.346 1 98.75 122 GLU B O 1
ATOM 2217 N N . LYS B 1 123 ? -15.062 -0.779 2.174 1 98.44 123 LYS B N 1
ATOM 2218 C CA . LYS B 1 123 ? -15.75 -0.319 0.97 1 98.44 123 LYS B CA 1
ATOM 2219 C C . LYS B 1 123 ? -17.266 -0.406 1.133 1 98.44 123 LYS B C 1
ATOM 2221 O O . LYS B 1 123 ? -17.766 -1.26 1.866 1 98.44 123 LYS B O 1
ATOM 2226 N N . ILE B 1 124 ? -17.953 0.425 0.39 1 98.38 124 ILE B N 1
ATOM 2227 C CA . ILE B 1 124 ? -19.406 0.393 0.472 1 98.38 124 ILE B CA 1
ATOM 2228 C C . ILE B 1 124 ? -19.938 -0.835 -0.265 1 98.38 124 ILE B C 1
ATOM 2230 O O . ILE B 1 124 ? -20.984 -1.386 0.102 1 98.38 124 ILE B O 1
ATOM 2234 N N . ASN B 1 125 ? -19.219 -1.231 -1.322 1 97.56 125 ASN B N 1
ATOM 2235 C CA . ASN B 1 125 ? -19.531 -2.459 -2.045 1 97.56 125 ASN B CA 1
ATOM 2236 C C . ASN B 1 125 ? -18.312 -3.014 -2.775 1 97.56 125 ASN B C 1
ATOM 2238 O O . ASN B 1 125 ? -17.234 -2.42 -2.73 1 97.56 125 ASN B O 1
ATOM 2242 N N . LYS B 1 126 ? -18.438 -4.09 -3.498 1 93.94 126 LYS B N 1
ATOM 2243 C CA . LYS B 1 126 ? -17.312 -4.844 -4.062 1 93.94 126 LYS B CA 1
ATOM 2244 C C . LYS B 1 126 ? -16.766 -4.148 -5.301 1 93.94 126 LYS B C 1
ATOM 2246 O O . LYS B 1 126 ? -15.648 -4.457 -5.742 1 93.94 126 LYS B O 1
ATOM 2251 N N . ASP B 1 127 ? -17.5 -3.232 -5.852 1 95.19 127 ASP B N 1
ATOM 2252 C CA . ASP B 1 127 ? -17.078 -2.592 -7.098 1 95.19 127 ASP B CA 1
ATOM 2253 C C . ASP B 1 127 ? -16.172 -1.393 -6.824 1 95.19 127 ASP B C 1
ATOM 2255 O O . ASP B 1 127 ? -15.578 -0.832 -7.746 1 95.19 127 ASP B O 1
ATOM 2259 N N . ILE B 1 128 ? -16.047 -1.011 -5.547 1 96.31 128 ILE B N 1
ATOM 2260 C CA . ILE B 1 128 ? -15.188 0.088 -5.137 1 96.31 128 ILE B CA 1
ATOM 2261 C C . ILE B 1 128 ? -13.75 -0.411 -5.004 1 96.31 128 ILE B C 1
ATOM 2263 O O . ILE B 1 128 ? -13.508 -1.473 -4.426 1 96.31 128 ILE B O 1
ATOM 2267 N N . ALA B 1 129 ? -12.867 0.267 -5.645 1 95.06 129 ALA B N 1
ATOM 2268 C CA . ALA B 1 129 ? -11.453 -0.089 -5.562 1 95.06 129 ALA B CA 1
ATOM 2269 C C . ALA B 1 129 ? -10.891 0.192 -4.172 1 95.06 129 ALA B C 1
ATOM 2271 O O . ALA B 1 129 ? -11.391 1.064 -3.459 1 95.06 129 ALA B O 1
ATOM 2272 N N . ALA B 1 130 ? -9.891 -0.604 -3.766 1 97.31 130 ALA B N 1
ATOM 2273 C CA . ALA B 1 130 ? -9.141 -0.255 -2.562 1 97.31 130 ALA B CA 1
ATOM 2274 C C . ALA B 1 130 ? -8.477 1.108 -2.709 1 97.31 130 ALA B C 1
ATOM 2276 O O . ALA B 1 130 ? -8.211 1.562 -3.826 1 97.31 130 ALA B O 1
ATOM 2277 N N . PRO B 1 131 ? -8.211 1.752 -1.667 1 97.88 131 PRO B N 1
ATOM 2278 C CA . PRO B 1 131 ? -7.723 3.131 -1.741 1 97.88 131 PRO B CA 1
ATOM 2279 C C . PRO B 1 131 ? -6.215 3.215 -1.974 1 97.88 131 PRO B C 1
ATOM 2281 O O . PRO B 1 131 ? -5.52 3.967 -1.285 1 97.88 131 PRO B O 1
ATOM 2284 N N . TYR B 1 132 ? -5.762 2.592 -3.035 1 97.75 132 TYR B N 1
ATOM 2285 C CA . TYR B 1 132 ? -4.328 2.539 -3.307 1 97.75 132 TYR B CA 1
ATOM 2286 C C . TYR B 1 132 ? -3.809 3.898 -3.758 1 97.75 132 TYR B C 1
ATOM 2288 O O . TYR B 1 132 ? -2.627 4.203 -3.59 1 97.75 132 TYR B O 1
ATOM 2296 N N . GLY B 1 133 ? -4.656 4.699 -4.336 1 96.25 133 GLY B N 1
ATOM 2297 C CA . GLY B 1 133 ? -4.254 6.023 -4.785 1 96.25 133 GLY B CA 1
ATOM 2298 C C . GLY B 1 133 ? -3.75 6.91 -3.662 1 96.25 133 GLY B C 1
ATOM 2299 O O . GLY B 1 133 ? -2.967 7.832 -3.895 1 96.25 133 GLY B O 1
ATOM 2300 N N . TYR B 1 134 ? -4.152 6.652 -2.461 1 97.69 134 TYR B N 1
ATOM 2301 C CA . TYR B 1 134 ? -3.758 7.461 -1.313 1 97.69 134 TYR B CA 1
ATOM 2302 C C . TYR B 1 134 ? -2.27 7.305 -1.021 1 97.69 134 TYR B C 1
ATOM 2304 O O . TYR B 1 134 ? -1.65 8.195 -0.43 1 97.69 134 TYR B O 1
ATOM 2312 N N . LEU B 1 135 ? -1.727 6.219 -1.437 1 98.06 135 LEU B N 1
ATOM 2313 C CA . LEU B 1 135 ? -0.318 5.984 -1.134 1 98.06 135 LEU B CA 1
ATOM 2314 C C . LEU B 1 135 ? 0.567 6.988 -1.866 1 98.06 135 LEU B C 1
ATOM 2316 O O . LEU B 1 135 ? 1.464 7.586 -1.267 1 98.06 135 LEU B O 1
ATOM 2320 N N . SER B 1 136 ? 0.285 7.176 -3.145 1 96.06 136 SER B N 1
ATOM 2321 C CA . SER B 1 136 ? 1.029 8.18 -3.893 1 96.06 136 SER B CA 1
ATOM 2322 C C . SER B 1 136 ? 0.812 9.578 -3.312 1 96.06 136 SER B C 1
ATOM 2324 O O . SER B 1 136 ? 1.751 10.367 -3.221 1 96.06 136 SER B O 1
ATOM 2326 N N . TYR B 1 137 ? -0.384 9.836 -2.943 1 96.94 137 TYR B N 1
ATOM 2327 C CA . TYR B 1 137 ? -0.72 11.117 -2.34 1 96.94 137 TYR B CA 1
ATOM 2328 C C . TYR B 1 137 ? 0.077 11.344 -1.062 1 96.94 137 TYR B C 1
ATOM 2330 O O . TYR B 1 137 ? 0.729 12.383 -0.905 1 96.94 137 TYR B O 1
ATOM 2338 N N . PHE B 1 138 ? 0.058 10.391 -0.157 1 97.5 138 PHE B N 1
ATOM 2339 C CA . PHE B 1 138 ? 0.752 10.516 1.118 1 97.5 138 PHE B CA 1
ATOM 2340 C C . PHE B 1 138 ? 2.254 10.672 0.904 1 97.5 138 PHE B C 1
ATOM 2342 O O . PHE B 1 138 ? 2.916 11.422 1.619 1 97.5 138 PHE B O 1
ATOM 2349 N N . THR B 1 139 ? 2.748 9.938 -0.034 1 97.06 139 THR B N 1
ATOM 2350 C CA . THR B 1 139 ? 4.176 10 -0.321 1 97.06 139 THR B CA 1
ATOM 2351 C C . THR B 1 139 ? 4.574 11.398 -0.788 1 97.06 139 THR B C 1
ATOM 2353 O O . THR B 1 139 ? 5.535 11.977 -0.282 1 97.06 139 THR B O 1
ATOM 2356 N N . LYS B 1 140 ? 3.822 11.945 -1.684 1 96.06 140 LYS B N 1
ATOM 2357 C CA . LYS B 1 140 ? 4.129 13.273 -2.205 1 96.06 140 LYS B CA 1
ATOM 2358 C C . LYS B 1 140 ? 3.994 14.336 -1.119 1 96.06 140 LYS B C 1
ATOM 2360 O O . LYS B 1 140 ? 4.84 15.227 -1.008 1 96.06 140 LYS B O 1
ATOM 2365 N N . VAL B 1 141 ? 2.959 14.234 -0.347 1 97.06 141 VAL B N 1
ATOM 2366 C CA . VAL B 1 141 ? 2.748 15.164 0.759 1 97.06 141 VAL B CA 1
ATOM 2367 C C . VAL B 1 141 ? 3.924 15.086 1.73 1 97.06 141 VAL B C 1
ATOM 2369 O O . VAL B 1 141 ? 4.457 16.109 2.152 1 97.06 141 VAL B O 1
ATOM 2372 N N . ALA B 1 142 ? 4.309 13.875 2.043 1 97.25 142 ALA B N 1
ATOM 2373 C CA . ALA B 1 142 ? 5.43 13.688 2.961 1 97.25 142 ALA B CA 1
ATOM 2374 C C . ALA B 1 142 ? 6.707 14.297 2.396 1 97.25 142 ALA B C 1
ATOM 2376 O O . ALA B 1 142 ? 7.465 14.945 3.121 1 97.25 142 ALA B O 1
ATOM 2377 N N . GLU B 1 143 ? 6.941 14.102 1.157 1 96.5 143 GLU B N 1
ATOM 2378 C CA . GLU B 1 143 ? 8.125 14.648 0.503 1 96.5 143 GLU B CA 1
ATOM 2379 C C . GLU B 1 143 ? 8.141 16.172 0.589 1 96.5 143 GLU B C 1
ATOM 2381 O O . GLU B 1 143 ? 9.172 16.781 0.889 1 96.5 143 GLU B O 1
ATOM 2386 N N . ASP B 1 144 ? 7.047 16.75 0.303 1 97.12 144 ASP B N 1
ATOM 2387 C CA . ASP B 1 144 ? 6.941 18.203 0.302 1 97.12 144 ASP B CA 1
ATOM 2388 C C . ASP B 1 144 ? 7.105 18.766 1.711 1 97.12 144 ASP B C 1
ATOM 2390 O O . ASP B 1 144 ? 7.773 19.781 1.905 1 97.12 144 ASP B O 1
ATOM 2394 N N . ILE B 1 145 ? 6.484 18.109 2.645 1 97.69 145 ILE B N 1
ATOM 2395 C CA . ILE B 1 145 ? 6.633 18.531 4.031 1 97.69 145 ILE B CA 1
ATOM 2396 C C . ILE B 1 145 ? 8.094 18.391 4.461 1 97.69 145 ILE B C 1
ATOM 2398 O O . ILE B 1 145 ? 8.648 19.312 5.074 1 97.69 145 ILE B O 1
ATOM 2402 N N . ASP B 1 146 ? 8.68 17.297 4.156 1 97 146 ASP B N 1
ATOM 2403 C CA . ASP B 1 146 ? 10.078 17.047 4.492 1 97 146 ASP B CA 1
ATOM 2404 C C . ASP B 1 146 ? 10.984 18.156 3.941 1 97 146 ASP B C 1
ATOM 2406 O O . ASP B 1 146 ? 11.812 18.703 4.668 1 97 146 ASP B O 1
ATOM 2410 N N . ALA B 1 147 ? 10.805 18.5 2.678 1 96.56 147 ALA B N 1
ATOM 2411 C CA . ALA B 1 147 ? 11.586 19.562 2.035 1 96.56 147 ALA B CA 1
ATOM 2412 C C . ALA B 1 147 ? 11.375 20.891 2.73 1 96.56 147 ALA B C 1
ATOM 2414 O O . ALA B 1 147 ? 12.32 21.656 2.924 1 96.56 147 ALA B O 1
ATOM 2415 N N . HIS B 1 148 ? 10.164 21.172 3.072 1 97.31 148 HIS B N 1
ATOM 2416 C CA . HIS B 1 148 ? 9.82 22.422 3.756 1 97.31 148 HIS B CA 1
ATOM 2417 C C . HIS B 1 148 ? 10.5 22.5 5.117 1 97.3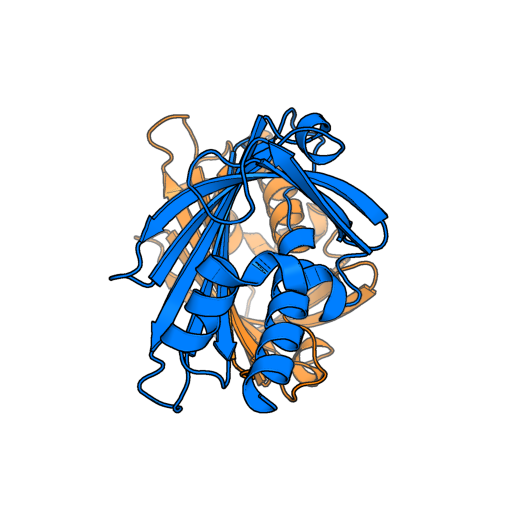1 148 HIS B C 1
ATOM 2419 O O . HIS B 1 148 ? 11.047 23.547 5.473 1 97.31 148 HIS B O 1
ATOM 2425 N N . LEU B 1 149 ? 10.508 21.375 5.832 1 96.56 149 LEU B N 1
ATOM 2426 C CA . LEU B 1 149 ? 11.039 21.344 7.188 1 96.56 149 LEU B CA 1
ATOM 2427 C C . LEU B 1 149 ? 12.562 21.469 7.172 1 96.56 149 LEU B C 1
ATOM 2429 O O . LEU B 1 149 ? 13.164 21.922 8.148 1 96.56 149 LEU B O 1
ATOM 2433 N N . LEU B 1 150 ? 13.156 21.031 6.148 1 93.62 150 LEU B N 1
ATOM 2434 C CA . LEU B 1 150 ? 14.609 21.094 6.031 1 93.62 150 LEU B CA 1
ATOM 2435 C C . LEU B 1 150 ? 15.07 22.516 5.684 1 93.62 150 LEU B C 1
ATOM 2437 O O . LEU B 1 150 ? 16.234 22.844 5.855 1 93.62 150 LEU B O 1
ATOM 2441 N N . LYS B 1 151 ? 14.266 23.312 5.18 1 90.19 151 LYS B N 1
ATOM 2442 C CA . LYS B 1 151 ? 14.586 24.703 4.883 1 90.19 151 LYS B CA 1
ATOM 2443 C C . LYS B 1 151 ? 14.281 25.609 6.074 1 90.19 151 LYS B C 1
ATOM 2445 O O . LYS B 1 151 ? 14.766 26.734 6.148 1 90.19 151 LYS B O 1
ATOM 2450 N N . ALA B 1 152 ? 13.438 25.281 6.883 1 74.5 152 ALA B N 1
ATOM 2451 C CA . ALA B 1 152 ? 13.016 26.094 8.023 1 74.5 152 ALA B CA 1
ATOM 2452 C C . ALA B 1 152 ? 14 25.953 9.188 1 74.5 152 ALA B C 1
ATOM 2454 O O . ALA B 1 152 ? 14.656 24.922 9.328 1 74.5 152 ALA B O 1
#